Protein AF-A0A1Y3NJ68-F1 (afdb_monomer_lite)

Structure (mmCIF, N/CA/C/O backbone):
data_AF-A0A1Y3NJ68-F1
#
_entry.id   AF-A0A1Y3NJ68-F1
#
loop_
_atom_site.group_PDB
_atom_site.id
_atom_site.type_symbol
_atom_site.label_atom_id
_atom_site.label_alt_id
_atom_site.label_comp_id
_atom_site.label_asym_id
_atom_site.label_entity_id
_atom_site.label_seq_id
_atom_site.pdbx_PDB_ins_code
_atom_site.Cartn_x
_atom_site.Cartn_y
_atom_site.Cartn_z
_atom_site.occupancy
_atom_site.B_iso_or_equiv
_atom_site.auth_seq_id
_atom_site.auth_comp_id
_atom_site.auth_asym_id
_atom_site.auth_atom_id
_atom_site.pdbx_PDB_model_num
ATOM 1 N N . MET A 1 1 ? -15.855 16.239 25.745 1.00 86.19 1 MET A N 1
ATOM 2 C CA . MET A 1 1 ? -16.277 14.818 25.733 1.00 86.19 1 MET A CA 1
ATOM 3 C C . MET A 1 1 ? -16.110 14.111 27.081 1.00 86.19 1 MET A C 1
ATOM 5 O O . MET A 1 1 ? -17.106 13.604 27.568 1.00 86.19 1 MET A O 1
ATOM 9 N N . LYS A 1 2 ? -14.929 14.099 27.725 1.00 91.31 2 LYS A N 1
ATOM 10 C CA . LYS A 1 2 ? -14.731 13.434 29.038 1.00 91.31 2 LYS A CA 1
ATOM 11 C C . LYS A 1 2 ? -15.795 13.793 30.093 1.00 91.31 2 LYS A C 1
ATOM 13 O O . LYS A 1 2 ? -16.460 12.898 30.596 1.00 91.31 2 LYS A O 1
ATOM 18 N N . LEU A 1 3 ? -16.025 15.089 30.327 1.00 92.81 3 LEU A N 1
ATOM 19 C CA . LEU A 1 3 ? -17.060 15.577 31.254 1.00 92.81 3 LEU A CA 1
ATOM 20 C C . LEU A 1 3 ? -18.477 15.107 30.883 1.00 92.81 3 LEU A C 1
ATOM 22 O O . LEU A 1 3 ? -19.263 14.776 31.761 1.00 92.81 3 LEU A O 1
ATOM 26 N N . ILE A 1 4 ? -18.792 15.036 29.585 1.00 93.88 4 ILE A N 1
ATOM 27 C CA . ILE A 1 4 ? -20.099 14.581 29.085 1.00 93.88 4 ILE A CA 1
ATOM 28 C C . ILE A 1 4 ? -20.299 13.097 29.420 1.00 93.88 4 ILE A C 1
ATOM 30 O O . ILE A 1 4 ? -21.337 12.723 29.956 1.00 93.88 4 ILE A O 1
ATOM 34 N N . LEU A 1 5 ? -19.287 12.258 29.173 1.00 93.31 5 LEU A N 1
ATOM 35 C CA . LEU A 1 5 ? -19.334 10.824 29.483 1.00 93.31 5 LEU A CA 1
ATOM 36 C C . LEU A 1 5 ? -19.387 10.562 30.998 1.00 93.31 5 LEU A C 1
ATOM 38 O O . LEU A 1 5 ? -20.077 9.648 31.449 1.00 93.31 5 LEU A O 1
ATOM 42 N N . GLU A 1 6 ? -18.669 11.355 31.799 1.00 93.44 6 GLU A N 1
ATOM 43 C CA . GLU A 1 6 ? -18.715 11.290 33.266 1.00 93.44 6 GLU A CA 1
ATOM 44 C C . GLU A 1 6 ? -20.095 11.679 33.806 1.00 93.44 6 GLU A C 1
ATOM 46 O O . GLU A 1 6 ? -20.656 10.959 34.634 1.00 93.44 6 GLU A O 1
ATOM 51 N N . TYR A 1 7 ? -20.674 12.767 33.294 1.00 95.31 7 TYR A N 1
ATOM 52 C CA . TYR A 1 7 ? -22.024 13.196 33.643 1.00 95.31 7 TYR A CA 1
ATOM 53 C C . TYR A 1 7 ? -23.070 12.148 33.249 1.00 95.31 7 TYR A C 1
ATOM 55 O O . TYR A 1 7 ? -23.924 11.800 34.063 1.00 95.31 7 TYR A O 1
ATOM 63 N N . ALA A 1 8 ? -22.982 11.601 32.037 1.00 94.62 8 ALA A N 1
ATOM 64 C CA . ALA A 1 8 ? -23.897 10.572 31.562 1.00 94.62 8 ALA A CA 1
ATOM 65 C C . ALA A 1 8 ? -23.834 9.311 32.435 1.00 94.62 8 ALA A C 1
ATOM 67 O O . ALA A 1 8 ? -24.864 8.821 32.886 1.00 94.62 8 ALA A O 1
ATOM 68 N N . ASN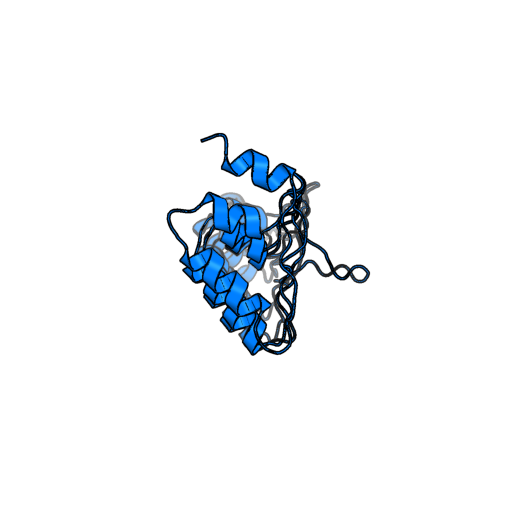 A 1 9 ? -22.624 8.863 32.788 1.00 91.56 9 ASN A N 1
ATOM 69 C CA . ASN A 1 9 ? -22.423 7.766 33.737 1.00 91.56 9 ASN A CA 1
ATOM 70 C C . ASN A 1 9 ? -23.026 8.047 35.120 1.00 91.56 9 ASN A C 1
ATOM 72 O O . ASN A 1 9 ? -23.563 7.130 35.736 1.00 91.56 9 ASN A O 1
ATOM 76 N N . LYS A 1 10 ? -22.887 9.276 35.635 1.00 95.69 10 LYS A N 1
ATOM 77 C CA . LYS A 1 10 ? -23.405 9.667 36.955 1.00 95.69 10 LYS A CA 1
ATOM 78 C C . LYS A 1 10 ? -24.934 9.689 36.990 1.00 95.69 10 LYS A C 1
ATOM 80 O O . LYS A 1 10 ? -25.512 9.388 38.025 1.00 95.69 10 LYS A O 1
ATOM 85 N N . ASN A 1 11 ? -25.565 10.047 35.876 1.00 95.94 11 ASN A N 1
ATOM 86 C CA . ASN A 1 11 ? -27.015 10.211 35.776 1.00 95.94 11 ASN A CA 1
ATOM 87 C C . ASN A 1 11 ? -27.704 9.058 35.026 1.00 95.94 11 ASN A C 1
ATOM 89 O O . ASN A 1 11 ? -28.864 9.193 34.658 1.00 95.94 11 ASN A O 1
ATOM 93 N N . HIS A 1 12 ? -27.007 7.941 34.784 1.00 91.94 12 HIS A N 1
ATOM 94 C CA . HIS A 1 12 ? -27.530 6.774 34.058 1.00 91.94 12 HIS A CA 1
ATOM 95 C C . HIS A 1 12 ? -28.093 7.099 32.661 1.00 91.94 12 HIS A C 1
ATOM 97 O O . HIS A 1 12 ? -29.037 6.468 32.192 1.00 91.94 12 HIS A O 1
ATOM 103 N N . ILE A 1 13 ? -27.495 8.081 31.983 1.00 94.19 13 ILE A N 1
ATOM 104 C CA . ILE A 1 13 ? -27.846 8.454 30.613 1.00 94.19 13 ILE A CA 1
ATOM 105 C C . ILE A 1 13 ? -27.008 7.604 29.655 1.00 94.19 13 ILE A C 1
ATOM 107 O O . ILE A 1 13 ? -25.773 7.604 29.721 1.00 94.19 13 ILE A O 1
ATOM 111 N N . LEU A 1 14 ? -27.682 6.906 28.744 1.00 91.06 14 LEU A N 1
ATOM 112 C CA . LEU A 1 14 ? -27.041 6.174 27.657 1.00 91.06 14 LEU A CA 1
ATOM 113 C C . LEU A 1 14 ? -26.759 7.127 26.495 1.00 91.06 14 LEU A C 1
ATOM 115 O O . LEU A 1 14 ? -27.661 7.794 25.998 1.00 91.06 14 LEU A O 1
ATOM 119 N N . ILE A 1 15 ? -25.501 7.181 26.063 1.00 90.56 15 ILE A N 1
ATOM 120 C CA . ILE A 1 15 ? -25.086 7.924 24.872 1.00 90.56 15 ILE A CA 1
ATOM 121 C C . ILE A 1 15 ? -24.864 6.923 23.739 1.00 90.56 15 ILE A C 1
ATOM 123 O O . ILE A 1 15 ? -24.108 5.959 23.900 1.00 90.56 15 ILE A O 1
ATOM 127 N N . ASN A 1 16 ? -25.485 7.176 22.586 1.00 88.69 16 ASN A N 1
ATOM 128 C CA . ASN A 1 16 ? -25.172 6.453 21.362 1.00 88.69 16 ASN A CA 1
ATOM 129 C C . ASN A 1 16 ? -23.801 6.909 20.835 1.00 88.69 16 ASN A C 1
ATOM 131 O O . ASN A 1 16 ? -23.640 8.040 20.387 1.00 88.69 16 ASN A O 1
ATOM 135 N N . LEU A 1 17 ? -22.795 6.038 20.931 1.00 87.50 17 LEU A N 1
ATOM 136 C CA . LEU A 1 17 ? -21.419 6.343 20.528 1.00 87.50 17 LEU A CA 1
ATOM 137 C C . LEU A 1 17 ? -21.127 6.057 19.051 1.00 87.50 17 LEU A C 1
ATOM 139 O O . LEU A 1 17 ? -20.058 6.440 18.576 1.00 87.50 17 LEU A O 1
ATOM 143 N N . ASN A 1 18 ? -22.056 5.407 18.348 1.00 85.75 18 ASN A N 1
ATOM 144 C CA . ASN A 1 18 ? -21.904 5.024 16.943 1.00 85.75 18 ASN A CA 1
ATOM 145 C C . ASN A 1 18 ? -22.727 5.916 16.008 1.00 85.75 18 ASN A C 1
ATOM 147 O O . ASN A 1 18 ? -22.642 5.776 14.792 1.00 85.75 18 ASN A O 1
ATOM 151 N N . GLU A 1 19 ? -23.523 6.837 16.557 1.00 87.69 19 GLU A N 1
ATOM 152 C CA . GLU A 1 19 ? -24.290 7.779 15.753 1.00 87.69 19 GLU A CA 1
ATOM 153 C C . GLU A 1 19 ? -23.352 8.678 14.943 1.00 87.69 19 GLU A C 1
ATOM 155 O O . GLU A 1 19 ? -22.423 9.293 15.479 1.00 87.69 19 GLU A O 1
ATOM 160 N N . THR A 1 20 ? -23.594 8.729 13.635 1.00 84.12 20 THR A N 1
ATOM 161 C CA . THR A 1 20 ? -22.806 9.534 12.708 1.00 84.12 20 THR A CA 1
ATOM 162 C C . THR A 1 20 ? -23.514 10.836 12.368 1.00 84.12 20 THR A C 1
ATOM 164 O O . THR A 1 20 ? -24.719 10.834 12.134 1.00 84.12 20 THR A O 1
ATOM 167 N N . ASN A 1 21 ? -22.761 11.927 12.237 1.00 83.94 21 ASN A N 1
ATOM 168 C CA . ASN A 1 21 ? -23.273 13.173 11.660 1.00 83.94 21 ASN A CA 1
ATOM 169 C C . ASN A 1 21 ? -23.395 13.103 10.119 1.00 83.94 21 ASN A C 1
ATOM 171 O O . ASN A 1 21 ? -23.046 12.092 9.506 1.00 83.94 21 ASN A O 1
ATOM 175 N N . ASP A 1 22 ? -23.810 14.203 9.478 1.00 85.50 22 ASP A N 1
ATOM 176 C CA . ASP A 1 22 ? -23.952 14.307 8.011 1.00 85.50 22 ASP A CA 1
ATOM 177 C C . ASP A 1 22 ? -22.653 14.005 7.241 1.00 85.50 22 ASP A C 1
ATOM 179 O O . ASP A 1 22 ? -22.675 13.537 6.105 1.00 85.50 22 ASP A O 1
ATOM 183 N N . SER A 1 23 ? -21.497 14.220 7.874 1.00 76.44 23 SER A N 1
ATOM 184 C CA . SER A 1 23 ? -20.173 13.880 7.333 1.00 76.44 23 SER A CA 1
ATOM 185 C C . SER A 1 23 ? -19.748 12.435 7.631 1.00 76.44 23 SER A C 1
ATOM 187 O O . SER A 1 23 ? -18.577 12.095 7.471 1.00 76.44 23 SER A O 1
ATOM 189 N N . ARG A 1 24 ? -20.670 11.580 8.095 1.00 76.44 24 ARG A N 1
ATOM 190 C CA . ARG A 1 24 ? -20.422 10.200 8.550 1.00 76.44 24 ARG A CA 1
ATOM 191 C C . ARG A 1 24 ? -19.373 10.093 9.667 1.00 76.44 24 ARG A C 1
ATOM 193 O O . ARG A 1 24 ? -18.707 9.065 9.802 1.00 76.44 24 ARG A O 1
ATOM 200 N N . SER A 1 25 ? -19.211 11.155 10.455 1.00 77.44 25 SER A N 1
ATOM 201 C CA . SER A 1 25 ? -18.264 11.220 11.567 1.00 77.44 25 SER A CA 1
ATOM 202 C C . SER A 1 25 ? -18.942 10.885 12.888 1.00 77.44 25 SER A C 1
ATOM 204 O O . SER A 1 25 ? -20.051 11.344 13.150 1.00 77.44 25 SER A O 1
ATOM 206 N N . TYR A 1 26 ? -18.259 10.099 13.717 1.00 83.69 26 TYR A N 1
ATOM 207 C CA . TYR A 1 26 ? -18.705 9.632 15.031 1.00 83.69 26 TYR A CA 1
ATOM 208 C C . TYR A 1 26 ? -17.588 9.846 16.071 1.00 83.69 26 TYR A C 1
ATOM 210 O O . TYR A 1 26 ? -16.421 10.016 15.691 1.00 83.69 26 TYR A O 1
ATOM 218 N N . PRO A 1 27 ? -17.898 9.856 17.385 1.00 86.44 27 PRO A N 1
ATOM 219 C CA . PRO A 1 27 ? -16.948 10.205 18.443 1.00 86.44 27 PRO A CA 1
ATOM 220 C C . PRO A 1 27 ? -15.598 9.499 18.338 1.00 86.44 27 PRO A C 1
ATOM 222 O O . PRO A 1 27 ? -14.553 10.138 18.467 1.00 86.44 27 PRO A O 1
ATOM 225 N N . LEU A 1 28 ? -15.607 8.193 18.070 1.00 83.12 28 LEU A N 1
ATOM 226 C CA . LEU A 1 28 ? -14.371 7.437 17.974 1.00 83.12 28 LEU A CA 1
ATOM 227 C C . LEU A 1 28 ? -13.561 7.765 16.716 1.00 83.12 28 LEU A C 1
ATOM 229 O O . LEU A 1 28 ? -12.341 7.877 16.818 1.00 83.12 28 LEU A O 1
ATOM 233 N N . LEU A 1 29 ? -14.205 7.977 15.563 1.00 77.62 29 LEU A N 1
ATOM 234 C CA . LEU A 1 29 ? -13.504 8.392 14.344 1.00 77.62 29 LEU A CA 1
ATOM 235 C C . LEU A 1 29 ? -12.737 9.696 14.576 1.00 77.62 29 LEU A C 1
ATOM 237 O O . LEU A 1 29 ? -11.569 9.806 14.207 1.00 77.62 29 LEU A O 1
ATOM 241 N N . ARG A 1 30 ? -13.362 10.664 15.258 1.00 79.69 30 ARG A N 1
ATOM 242 C CA . ARG A 1 30 ? -12.705 11.934 15.577 1.00 79.69 30 ARG A CA 1
ATOM 243 C C . ARG A 1 30 ? -11.513 11.755 16.518 1.00 79.69 30 ARG A C 1
ATOM 245 O O . ARG A 1 30 ? -10.477 12.374 16.307 1.00 79.69 30 ARG A O 1
ATOM 252 N N . ILE A 1 31 ? -11.635 10.886 17.522 1.00 82.94 31 ILE A N 1
ATOM 253 C CA . ILE A 1 31 ? -10.524 10.547 18.424 1.00 82.94 31 ILE A CA 1
ATOM 254 C C . ILE A 1 31 ? -9.352 9.924 17.655 1.00 82.94 31 ILE A C 1
ATOM 256 O O . ILE A 1 31 ? -8.201 10.234 17.966 1.00 82.94 31 ILE A O 1
ATOM 260 N N . CYS A 1 32 ? -9.640 9.060 16.674 1.00 77.38 32 CYS A N 1
ATOM 261 C CA . CYS A 1 32 ? -8.625 8.456 15.811 1.00 77.38 32 CYS A CA 1
ATOM 262 C C . CYS A 1 32 ? -7.902 9.527 14.985 1.00 77.38 32 CYS A C 1
ATOM 264 O O . CYS A 1 32 ? -6.673 9.571 15.009 1.00 77.38 32 CYS A O 1
ATOM 266 N N . TYR A 1 33 ? -8.657 10.436 14.355 1.00 74.56 33 TYR A N 1
ATOM 267 C CA . TYR A 1 33 ? -8.121 11.568 13.589 1.00 74.56 33 TYR A CA 1
ATOM 268 C C . TYR A 1 33 ? -7.227 12.485 14.439 1.00 74.56 33 TYR A C 1
ATOM 270 O O . TYR A 1 33 ? -6.116 12.825 14.045 1.00 74.56 33 TYR A O 1
ATOM 278 N N . ASP A 1 34 ? -7.674 12.840 15.647 1.00 79.00 34 ASP A N 1
ATOM 279 C CA . ASP A 1 34 ? -6.912 13.701 16.562 1.00 79.00 34 ASP A CA 1
ATOM 280 C C . ASP A 1 34 ? -5.756 12.951 17.269 1.00 79.00 34 ASP A C 1
ATOM 282 O O . ASP A 1 34 ? -5.055 13.529 18.101 1.00 79.00 34 ASP A O 1
ATOM 286 N N . ASN A 1 35 ? -5.574 11.652 16.994 1.00 78.00 35 ASN A N 1
ATOM 287 C CA . ASN A 1 35 ? -4.644 10.756 17.683 1.00 78.00 35 ASN A CA 1
ATOM 288 C C . ASN A 1 35 ? -4.727 10.840 19.228 1.00 78.00 35 ASN A C 1
ATOM 290 O O . ASN A 1 35 ? -3.727 10.756 19.951 1.00 78.00 35 ASN A O 1
ATOM 294 N N . ASN A 1 36 ? -5.937 11.021 19.763 1.00 86.31 36 ASN A N 1
ATOM 295 C CA . ASN A 1 36 ? -6.142 11.282 21.185 1.00 86.31 36 ASN A CA 1
ATOM 296 C C . ASN A 1 36 ? -6.285 9.979 21.992 1.00 86.31 36 ASN A C 1
ATOM 298 O O . ASN A 1 36 ? -7.382 9.542 22.346 1.00 86.31 36 ASN A O 1
ATOM 302 N N . ILE A 1 37 ? -5.144 9.361 22.306 1.00 86.50 37 ILE A N 1
ATOM 303 C CA . ILE A 1 37 ? -5.047 8.079 23.027 1.00 86.50 37 ILE A CA 1
ATOM 304 C C . ILE A 1 37 ? -5.807 8.087 24.361 1.00 86.50 37 ILE A C 1
ATOM 306 O O . ILE A 1 37 ? -6.496 7.118 24.693 1.00 86.50 37 ILE A O 1
ATOM 310 N N . ASP A 1 38 ? -5.696 9.163 25.138 1.00 89.69 38 ASP A N 1
ATOM 311 C CA . ASP A 1 38 ? -6.340 9.236 26.450 1.00 89.69 38 ASP A CA 1
ATOM 312 C C . ASP A 1 38 ? -7.859 9.311 26.316 1.00 89.69 38 ASP A C 1
ATOM 314 O O . ASP A 1 38 ? -8.588 8.629 27.042 1.00 89.69 38 ASP A O 1
ATOM 318 N N . MET A 1 39 ? -8.351 10.068 25.334 1.00 89.62 39 MET A N 1
ATOM 319 C CA . MET A 1 39 ? -9.777 10.126 25.044 1.00 89.62 39 MET A CA 1
ATOM 320 C C . MET A 1 39 ? -10.303 8.789 24.500 1.00 89.62 39 MET A C 1
ATOM 322 O O . MET A 1 39 ? -11.404 8.392 24.882 1.00 89.62 39 MET A O 1
ATOM 326 N N . ALA A 1 40 ? -9.516 8.052 23.702 1.00 87.62 40 ALA A N 1
ATOM 327 C CA . ALA A 1 40 ? -9.869 6.703 23.242 1.00 87.62 40 ALA A CA 1
ATOM 328 C C . ALA A 1 40 ? -10.090 5.754 24.426 1.00 87.62 40 ALA A C 1
ATOM 330 O O . ALA A 1 40 ? -11.122 5.087 24.512 1.00 87.62 40 ALA A O 1
ATOM 331 N N . LYS A 1 41 ? -9.165 5.755 25.397 1.00 88.00 41 LYS A N 1
ATOM 332 C CA . LYS A 1 41 ? -9.285 4.961 26.631 1.00 88.00 41 LYS A CA 1
ATOM 333 C C . LYS A 1 41 ? -10.525 5.342 27.440 1.00 88.00 41 LYS A C 1
ATOM 335 O O . LYS A 1 41 ? -11.208 4.460 27.959 1.00 88.00 41 LYS A O 1
ATOM 340 N N . VAL A 1 42 ? -10.831 6.637 27.550 1.00 90.75 42 VAL A N 1
ATOM 341 C CA . VAL A 1 42 ? -12.037 7.118 28.245 1.00 90.75 42 VAL A CA 1
ATOM 342 C C . VAL A 1 42 ? -13.309 6.649 27.530 1.00 90.75 42 VAL A C 1
ATOM 344 O O . VAL A 1 42 ? -14.219 6.155 28.198 1.00 90.75 42 VAL A O 1
ATOM 347 N N . LEU A 1 43 ? -13.365 6.752 26.198 1.00 90.56 43 LEU A N 1
ATOM 348 C CA . LEU A 1 43 ? -14.510 6.308 25.400 1.00 90.56 43 LEU A CA 1
ATOM 349 C C . LEU A 1 43 ? -14.731 4.793 25.535 1.00 90.56 43 LEU A C 1
ATOM 351 O O . LEU A 1 43 ? -15.835 4.360 25.850 1.00 90.56 43 LEU A O 1
ATOM 355 N N . ILE A 1 44 ? -13.665 3.997 25.407 1.00 88.19 44 ILE A N 1
ATOM 356 C CA . ILE A 1 44 ? -13.687 2.537 25.582 1.00 88.19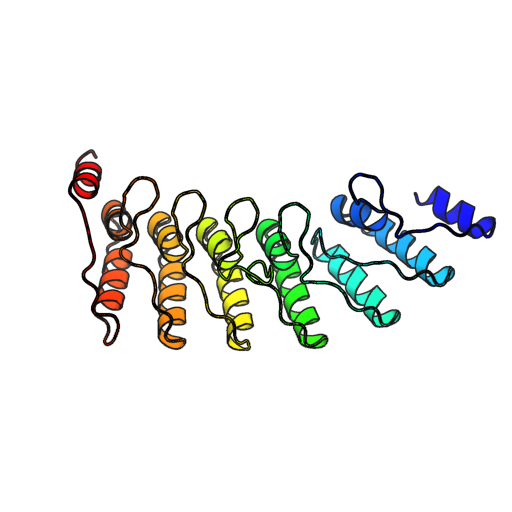 44 ILE A CA 1
ATOM 357 C C . ILE A 1 44 ? -14.129 2.142 26.995 1.00 88.19 44 ILE A C 1
ATOM 359 O O . ILE A 1 44 ? -14.916 1.210 27.171 1.00 88.19 44 ILE A O 1
ATOM 363 N N . LYS A 1 45 ? -13.647 2.843 28.028 1.00 88.88 45 LYS A N 1
ATOM 364 C CA . LYS A 1 45 ? -14.066 2.597 29.414 1.00 88.88 45 LYS A CA 1
ATOM 365 C C . LYS A 1 45 ? -15.563 2.852 29.594 1.00 88.88 45 LYS A C 1
ATOM 367 O O . LYS A 1 45 ? -16.226 2.063 30.265 1.00 88.88 45 LYS A O 1
ATOM 372 N N . TYR A 1 46 ? -16.088 3.928 29.006 1.00 90.31 46 TYR A N 1
ATOM 373 C CA . TYR A 1 46 ? -17.524 4.211 29.021 1.00 90.31 46 TYR A CA 1
ATOM 374 C C . TYR A 1 46 ? -18.313 3.126 28.276 1.00 90.31 46 TYR A C 1
ATOM 376 O O . TYR A 1 46 ? -19.290 2.622 28.824 1.00 90.31 46 TYR A O 1
ATOM 384 N N . ALA A 1 47 ? -17.874 2.743 27.074 1.00 88.81 47 ALA A N 1
ATOM 385 C CA . ALA A 1 47 ? -18.545 1.742 26.249 1.00 88.81 47 ALA A CA 1
ATOM 386 C C . ALA A 1 47 ? -18.655 0.392 26.978 1.00 88.81 47 ALA A C 1
ATOM 388 O O . ALA A 1 47 ? -19.756 -0.112 27.176 1.00 88.81 47 ALA A O 1
ATOM 389 N N . ASN A 1 48 ? -17.534 -0.106 27.516 1.00 86.00 48 ASN A N 1
ATOM 390 C CA . ASN A 1 48 ? -17.497 -1.332 28.319 1.00 86.00 48 ASN A CA 1
ATOM 391 C C . ASN A 1 48 ? -18.417 -1.267 29.549 1.00 86.00 48 ASN A C 1
ATOM 393 O O . ASN A 1 48 ? -19.088 -2.241 29.864 1.00 86.00 48 ASN A O 1
ATOM 397 N N . LYS A 1 49 ? -18.446 -0.135 30.270 1.00 88.88 49 LYS A N 1
ATOM 398 C CA . LYS A 1 49 ? -19.271 0.011 31.483 1.00 88.88 49 LYS A CA 1
ATOM 399 C C . LYS A 1 49 ? -20.770 -0.069 31.180 1.00 88.88 49 LYS A C 1
ATOM 401 O O . LYS A 1 49 ? -21.530 -0.533 32.023 1.00 88.88 49 LYS A O 1
ATOM 406 N N . ASN A 1 50 ? -21.179 0.414 30.012 1.00 86.19 50 ASN A N 1
ATOM 407 C CA . ASN A 1 50 ? -22.582 0.515 29.620 1.00 86.19 50 ASN A CA 1
ATOM 408 C C . ASN A 1 50 ? -22.995 -0.572 28.614 1.00 86.19 50 ASN A C 1
ATOM 410 O O . ASN A 1 50 ? -24.048 -0.442 28.000 1.00 86.19 50 ASN A O 1
ATOM 414 N N . ASN A 1 51 ? -22.177 -1.620 28.431 1.00 83.00 51 ASN A N 1
ATOM 415 C CA . ASN A 1 51 ? -22.388 -2.688 27.444 1.00 83.00 51 ASN A CA 1
ATOM 416 C C . ASN A 1 51 ? -22.673 -2.158 26.025 1.00 83.00 51 ASN A C 1
ATOM 418 O O . ASN A 1 51 ? -23.438 -2.753 25.270 1.00 83.00 51 ASN A O 1
ATOM 422 N N . ASN A 1 52 ? -22.075 -1.017 25.675 1.00 81.56 52 ASN A N 1
ATOM 423 C CA . ASN A 1 52 ? -22.160 -0.442 24.341 1.00 81.56 52 ASN A CA 1
ATOM 424 C C . ASN A 1 52 ? -21.011 -1.005 23.488 1.00 81.56 52 ASN A C 1
ATOM 426 O O . ASN A 1 52 ? -19.850 -0.962 23.905 1.00 81.56 52 ASN A O 1
ATOM 430 N N . ILE A 1 53 ? -21.342 -1.536 22.313 1.00 78.31 53 ILE A N 1
ATOM 431 C CA . ILE A 1 53 ? -20.394 -2.057 21.326 1.00 78.31 53 ILE A CA 1
ATOM 432 C C . ILE A 1 53 ? -19.991 -0.893 20.421 1.00 78.31 53 ILE A C 1
ATOM 434 O O . ILE A 1 53 ? -20.827 -0.378 19.684 1.00 78.31 53 ILE A O 1
ATOM 438 N N . LEU A 1 54 ? -18.727 -0.468 20.468 1.00 78.94 54 LEU A N 1
ATOM 439 C CA . LEU A 1 54 ? -18.222 0.544 19.535 1.00 78.94 54 LEU A CA 1
ATOM 440 C C . LEU A 1 54 ? -18.149 -0.046 18.122 1.00 78.94 54 LEU A C 1
ATOM 442 O O . LEU A 1 54 ? -17.530 -1.089 17.926 1.00 78.94 54 LEU A O 1
ATOM 446 N N . GLU A 1 55 ? -18.744 0.632 17.143 1.00 72.00 55 GLU A N 1
ATOM 447 C CA . GLU A 1 55 ? -18.559 0.300 15.731 1.00 72.00 55 GLU A CA 1
ATOM 448 C C . GLU A 1 55 ? -17.191 0.805 15.264 1.00 72.00 55 GLU A C 1
ATOM 450 O O . GLU A 1 55 ? -16.894 2.006 15.267 1.00 72.00 55 GLU A O 1
ATOM 455 N N . LEU A 1 56 ? -16.328 -0.140 14.897 1.00 69.38 56 LEU A N 1
ATOM 456 C CA . LEU A 1 56 ? -14.938 0.116 14.560 1.00 69.38 56 LEU A CA 1
ATOM 457 C C . LEU A 1 56 ? -14.707 -0.065 13.063 1.00 69.38 56 LEU A C 1
ATOM 459 O O . LEU A 1 56 ? -14.546 -1.174 12.560 1.00 69.38 56 LEU A O 1
ATOM 463 N N . ASN A 1 57 ? -14.642 1.065 12.362 1.00 64.44 57 ASN A N 1
ATOM 464 C CA . ASN A 1 57 ? -14.186 1.131 10.980 1.00 64.44 57 ASN A CA 1
ATOM 465 C C . ASN A 1 57 ? -12.815 1.814 10.961 1.00 64.44 57 ASN A C 1
ATOM 467 O O . ASN A 1 57 ? -12.674 2.942 11.441 1.00 64.44 57 ASN A O 1
ATOM 471 N N . GLN A 1 58 ? -11.798 1.137 10.426 1.00 61.97 58 GLN A N 1
ATOM 472 C CA . GLN A 1 58 ? -10.413 1.632 10.413 1.00 61.97 58 GLN A CA 1
ATOM 473 C C . GLN A 1 58 ? -10.195 2.665 9.302 1.00 61.97 58 GLN A C 1
ATOM 475 O O . GLN A 1 58 ? -9.420 2.450 8.382 1.00 61.97 58 GLN A O 1
ATOM 480 N N . LYS A 1 59 ? -10.890 3.801 9.348 1.00 60.97 59 LYS A N 1
ATOM 481 C CA . LYS A 1 59 ? -10.710 4.839 8.318 1.00 60.97 59 LYS A CA 1
ATOM 482 C C . LYS A 1 59 ? -9.424 5.649 8.510 1.00 60.97 59 LYS A C 1
ATOM 484 O O . LYS A 1 59 ? -8.926 6.208 7.547 1.00 60.97 59 LYS A O 1
ATOM 489 N N . GLU A 1 60 ? -8.871 5.678 9.725 1.00 60.97 60 GLU A N 1
ATOM 490 C CA . GLU A 1 60 ? -7.707 6.495 10.085 1.00 60.97 60 GLU A CA 1
ATOM 491 C C . GLU A 1 60 ? -6.733 5.706 10.968 1.00 60.97 60 GLU A C 1
ATOM 493 O O . GLU A 1 60 ? -7.045 5.364 12.110 1.00 60.97 60 GLU A O 1
ATOM 498 N N . ASN A 1 61 ? -5.538 5.417 10.445 1.00 58.84 61 ASN A N 1
ATOM 499 C CA . ASN A 1 61 ? -4.611 4.463 11.057 1.00 58.84 61 ASN A CA 1
ATOM 500 C C . ASN A 1 61 ? -3.393 5.126 11.701 1.00 58.84 61 ASN A C 1
ATOM 502 O O . ASN A 1 61 ? -2.305 5.182 11.119 1.00 58.84 61 ASN A O 1
ATOM 506 N N . ASN A 1 62 ? -3.547 5.539 12.961 1.00 67.12 62 ASN A N 1
ATOM 507 C CA . ASN A 1 62 ? -2.405 5.700 13.857 1.00 67.12 62 ASN A CA 1
ATOM 508 C C . ASN A 1 62 ? -2.135 4.387 14.608 1.00 67.12 62 ASN A C 1
ATOM 510 O O . ASN A 1 62 ? -2.996 3.912 15.351 1.00 67.12 62 ASN A O 1
ATOM 514 N N . GLY A 1 63 ? -0.923 3.836 14.486 1.00 69.62 63 GLY A N 1
ATOM 515 C CA . GLY A 1 63 ? -0.566 2.536 15.066 1.00 69.62 63 GLY A CA 1
ATOM 516 C C . GLY A 1 63 ? -0.801 2.429 16.578 1.00 69.62 63 GLY A C 1
ATOM 517 O O . GLY A 1 63 ? -1.139 1.357 17.073 1.00 69.62 63 GLY A O 1
ATOM 518 N N . LYS A 1 64 ? -0.706 3.533 17.337 1.00 78.69 64 LYS A N 1
ATOM 519 C CA . LYS A 1 64 ? -0.975 3.512 18.789 1.00 78.69 64 LYS A CA 1
ATOM 520 C C . LYS A 1 64 ? -2.457 3.334 19.111 1.00 78.69 64 LYS A C 1
ATOM 522 O O . LYS A 1 64 ? -2.792 2.564 20.008 1.00 78.69 64 LYS A O 1
ATOM 527 N N . ILE A 1 65 ? -3.335 4.040 18.401 1.00 77.81 65 ILE A N 1
ATOM 528 C CA . ILE A 1 65 ? -4.785 3.891 18.573 1.00 77.81 65 ILE A CA 1
ATOM 529 C C . ILE A 1 65 ? -5.233 2.536 18.039 1.00 77.81 65 ILE A C 1
ATOM 531 O O . ILE A 1 65 ? -6.019 1.867 18.701 1.00 77.81 65 ILE A O 1
ATOM 535 N N . MET A 1 66 ? -4.654 2.078 16.930 1.00 78.44 66 MET A N 1
ATOM 536 C CA . MET A 1 66 ? -4.948 0.766 16.367 1.00 78.44 66 MET A CA 1
ATOM 537 C C . MET A 1 66 ? -4.741 -0.365 17.386 1.00 78.44 66 MET A C 1
ATOM 539 O O . MET A 1 66 ? -5.645 -1.170 17.586 1.00 78.44 66 MET A O 1
ATOM 543 N N . LYS A 1 67 ? -3.620 -0.372 18.127 1.00 82.62 67 LYS A N 1
ATOM 544 C CA . LYS A 1 67 ? -3.393 -1.345 19.218 1.00 82.62 67 LYS A CA 1
ATOM 545 C C . LYS A 1 67 ? -4.481 -1.303 20.292 1.00 82.62 67 LYS A C 1
ATOM 547 O O . LYS A 1 67 ? -4.859 -2.334 20.842 1.00 82.62 67 LYS A O 1
ATOM 552 N N . ILE A 1 68 ? -4.965 -0.109 20.630 1.00 81.75 68 ILE A N 1
ATOM 553 C CA . ILE A 1 68 ? -6.015 0.065 21.640 1.00 81.75 68 ILE A CA 1
ATOM 554 C C . ILE A 1 68 ? -7.348 -0.494 21.131 1.00 81.75 68 ILE A C 1
ATOM 556 O O . ILE A 1 68 ? -8.051 -1.149 21.902 1.00 81.75 68 ILE A O 1
ATOM 560 N N . LEU A 1 69 ? -7.671 -0.266 19.856 1.00 80.75 69 LEU A N 1
ATOM 561 C CA . LEU A 1 69 ? -8.882 -0.784 19.220 1.00 80.75 69 LEU A CA 1
ATOM 562 C C . LEU A 1 69 ? -8.861 -2.314 19.140 1.00 80.75 69 LEU A C 1
ATOM 564 O O . LEU A 1 69 ? -9.770 -2.934 19.682 1.00 80.75 69 LEU A O 1
ATOM 568 N N . ILE A 1 70 ? -7.774 -2.911 18.637 1.00 81.62 70 ILE A N 1
ATOM 569 C CA . ILE A 1 70 ? -7.609 -4.376 18.568 1.00 81.62 70 ILE A CA 1
ATOM 570 C C . ILE A 1 70 ? -7.832 -5.027 19.944 1.00 81.62 70 ILE A C 1
ATOM 572 O O . ILE A 1 70 ? -8.562 -6.006 20.080 1.00 81.62 70 ILE A O 1
ATOM 576 N N . ASN A 1 71 ? -7.241 -4.463 21.004 1.00 84.50 71 ASN A N 1
ATOM 577 C CA . ASN A 1 71 ? -7.406 -4.991 22.361 1.00 84.50 71 ASN A CA 1
ATOM 578 C C . ASN A 1 71 ? -8.851 -4.905 22.869 1.00 84.50 71 ASN A C 1
ATOM 580 O O . ASN A 1 71 ? -9.322 -5.807 23.566 1.00 84.50 71 ASN A O 1
ATOM 584 N N . TYR A 1 72 ? -9.550 -3.809 22.566 1.00 83.19 72 TYR A N 1
ATOM 585 C CA . TYR A 1 72 ? -10.956 -3.656 22.927 1.00 83.19 72 TYR A CA 1
ATOM 586 C C . TYR A 1 72 ? -11.831 -4.697 22.225 1.00 83.19 72 TYR A C 1
ATOM 588 O O . TYR A 1 72 ? -12.743 -5.247 22.839 1.00 83.19 72 TYR A O 1
ATOM 596 N N . GLU A 1 73 ? -11.532 -5.000 20.972 1.00 80.06 73 GLU A N 1
ATOM 597 C CA . GLU A 1 73 ? -12.312 -5.921 20.150 1.00 80.06 73 GLU A CA 1
ATOM 598 C C . GLU A 1 73 ? -12.135 -7.363 20.543 1.00 80.06 73 GLU A C 1
ATOM 600 O O . GLU A 1 73 ? -13.129 -8.054 20.747 1.00 80.06 73 GLU A O 1
ATOM 605 N N . ASN A 1 74 ? -10.886 -7.779 20.749 1.00 82.38 74 ASN A N 1
ATOM 606 C CA . ASN A 1 74 ? -10.571 -9.108 21.253 1.00 82.38 74 ASN A CA 1
ATOM 607 C C . ASN A 1 74 ? -11.296 -9.377 22.576 1.00 82.38 74 ASN A C 1
ATOM 609 O O . ASN A 1 74 ? -11.778 -10.479 22.814 1.00 82.38 74 ASN A O 1
ATOM 613 N N . LYS A 1 75 ? -11.429 -8.354 23.431 1.00 84.81 75 LYS A N 1
ATOM 614 C CA . LYS A 1 75 ? -12.158 -8.462 24.698 1.00 84.81 75 LYS A CA 1
ATOM 615 C C . LYS A 1 75 ? -13.678 -8.570 24.521 1.00 84.81 75 LYS A C 1
ATOM 617 O O . LYS A 1 75 ? -14.334 -9.189 25.354 1.00 84.81 75 LYS A O 1
ATOM 622 N N . ASN A 1 76 ? -14.233 -7.935 23.493 1.00 80.44 76 ASN A N 1
ATOM 623 C CA . ASN A 1 76 ? -15.678 -7.840 23.273 1.00 80.44 76 ASN A CA 1
ATOM 624 C C . ASN A 1 76 ? -16.182 -8.745 22.132 1.00 80.44 76 ASN A C 1
ATOM 626 O O . ASN A 1 76 ? -17.359 -8.675 21.791 1.00 80.44 76 ASN A O 1
ATOM 630 N N . ASN A 1 77 ? -15.322 -9.602 21.566 1.00 80.31 77 ASN A N 1
ATOM 631 C CA . ASN A 1 77 ? -15.608 -10.474 20.420 1.00 80.31 77 ASN A CA 1
ATOM 632 C C . ASN A 1 77 ? -16.165 -9.713 19.200 1.00 80.31 77 ASN A C 1
ATOM 634 O O . ASN A 1 77 ? -17.115 -10.155 18.554 1.00 80.31 77 ASN A O 1
ATOM 638 N N . ILE A 1 78 ? -15.575 -8.554 18.901 1.00 80.25 78 ILE A N 1
ATOM 639 C CA . ILE A 1 78 ? -15.918 -7.713 17.744 1.00 80.25 78 ILE A CA 1
ATOM 640 C C . ILE A 1 78 ? -14.891 -7.968 16.632 1.00 80.25 78 ILE A C 1
ATOM 642 O O . ILE A 1 78 ? -13.712 -8.166 16.914 1.00 80.25 78 ILE A O 1
ATOM 646 N N . VAL A 1 79 ? -15.325 -7.960 15.369 1.00 76.12 79 VAL A N 1
ATOM 647 C CA . VAL A 1 79 ? -14.438 -8.090 14.200 1.00 76.12 79 VAL A CA 1
ATOM 648 C C . VAL A 1 79 ? -14.364 -6.754 13.460 1.00 76.12 79 VAL A C 1
ATOM 650 O O . VAL A 1 79 ? -15.396 -6.237 13.025 1.00 76.12 79 VAL A O 1
ATOM 653 N N . LEU A 1 80 ? -13.151 -6.223 13.276 1.00 76.62 80 LEU A N 1
ATOM 654 C CA . LEU A 1 80 ? -12.909 -5.008 12.500 1.00 76.62 80 LEU A CA 1
ATOM 655 C C . LEU A 1 80 ? -13.239 -5.216 11.038 1.00 76.62 80 LEU A C 1
ATOM 657 O O . LEU A 1 80 ? -12.819 -6.185 10.399 1.00 76.62 80 LEU A O 1
ATOM 661 N N . ARG A 1 81 ? -13.819 -4.179 10.448 1.00 77.75 81 ARG A N 1
ATOM 662 C CA . ARG A 1 81 ? -13.951 -4.077 8.999 1.00 77.75 81 ARG A CA 1
ATOM 663 C C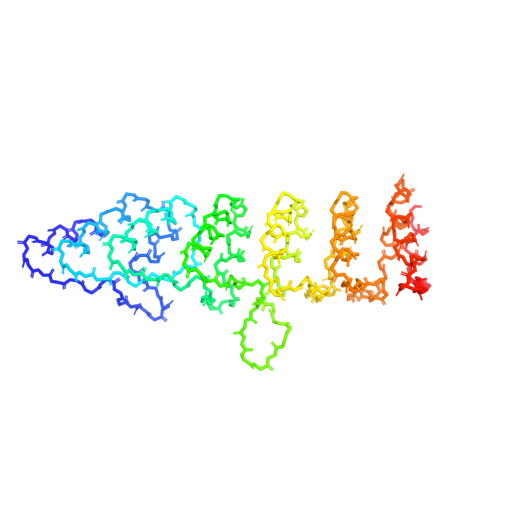 . ARG A 1 81 ? -12.707 -3.419 8.398 1.00 77.75 81 ARG A C 1
ATOM 665 O O . ARG A 1 81 ? -12.746 -2.294 7.912 1.00 77.75 81 ARG A O 1
ATOM 672 N N . ILE A 1 82 ? -11.580 -4.134 8.432 1.00 79.69 82 ILE A N 1
ATOM 673 C CA . ILE A 1 82 ? -10.256 -3.642 7.986 1.00 79.69 82 ILE A CA 1
ATOM 674 C C . ILE A 1 82 ? -10.081 -3.514 6.462 1.00 79.69 82 ILE A C 1
ATOM 676 O O . ILE A 1 82 ? -8.987 -3.196 6.006 1.00 79.69 82 ILE A O 1
ATOM 680 N N . ASN A 1 83 ? -11.135 -3.756 5.683 1.00 82.69 83 ASN A N 1
ATOM 681 C CA . ASN A 1 83 ? -11.143 -3.610 4.225 1.00 82.69 83 ASN A CA 1
ATOM 682 C C . ASN A 1 83 ? -12.162 -2.576 3.736 1.00 82.69 83 ASN A C 1
ATOM 684 O O . ASN A 1 83 ? -12.240 -2.325 2.535 1.00 82.69 83 ASN A O 1
ATOM 688 N N . GLU A 1 84 ? -12.959 -1.990 4.634 1.00 79.06 84 GLU A N 1
ATOM 689 C CA . GLU A 1 84 ? -13.901 -0.946 4.239 1.00 79.06 84 GLU A CA 1
ATOM 690 C C . GLU A 1 84 ? -13.160 0.310 3.796 1.00 79.06 84 GLU A C 1
ATOM 692 O O . GLU A 1 84 ? -12.196 0.742 4.428 1.00 79.06 84 GLU A O 1
ATOM 697 N N . THR A 1 85 ? -13.640 0.916 2.716 1.00 77.56 85 THR A N 1
ATOM 698 C CA . THR A 1 85 ? -13.064 2.150 2.202 1.00 77.56 85 THR A CA 1
ATOM 699 C C . THR A 1 85 ? -13.706 3.390 2.819 1.00 77.56 85 THR A C 1
ATOM 701 O O . THR A 1 85 ? -14.893 3.412 3.160 1.00 77.56 85 THR A O 1
ATOM 704 N N . ASP A 1 86 ? -12.933 4.466 2.912 1.00 76.75 86 ASP A N 1
ATOM 705 C CA . ASP A 1 86 ? -13.444 5.805 3.180 1.00 76.75 86 ASP A CA 1
ATOM 706 C C . ASP A 1 86 ? -14.171 6.407 1.951 1.00 76.75 86 ASP A C 1
ATOM 708 O O . ASP A 1 86 ? -14.377 5.757 0.921 1.00 76.75 86 ASP A O 1
ATOM 712 N N . ILE A 1 87 ? -14.579 7.676 2.059 1.00 77.31 87 ILE A N 1
ATOM 713 C CA . ILE A 1 87 ? -15.243 8.412 0.968 1.00 77.31 87 ILE A CA 1
ATOM 714 C C . ILE A 1 87 ? -14.334 8.649 -0.249 1.00 77.31 87 ILE A C 1
ATOM 716 O O . ILE A 1 87 ? -14.835 8.906 -1.340 1.00 77.31 87 ILE A O 1
ATOM 720 N N . PHE A 1 88 ? -13.018 8.534 -0.070 1.00 80.44 88 PHE A N 1
ATOM 721 C CA . PHE A 1 88 ? -11.991 8.649 -1.101 1.00 80.44 88 PHE A CA 1
ATOM 722 C C . PHE A 1 88 ? -11.528 7.278 -1.608 1.00 80.44 88 PHE A C 1
ATOM 724 O O . PHE A 1 88 ? -10.517 7.184 -2.309 1.00 80.44 88 PHE A O 1
ATOM 731 N N . SER A 1 89 ? -12.285 6.215 -1.319 1.00 82.25 89 SER A N 1
ATOM 732 C CA . SER A 1 89 ? -11.949 4.840 -1.702 1.00 82.25 89 SER A CA 1
ATOM 733 C C . SER A 1 89 ? -10.604 4.351 -1.140 1.00 82.25 89 SER A C 1
ATOM 735 O O . SER A 1 89 ? -10.034 3.389 -1.655 1.00 82.25 89 SER A O 1
ATOM 737 N N . ASN A 1 90 ? -10.087 4.986 -0.083 1.00 82.56 90 ASN A N 1
ATOM 738 C CA . ASN A 1 90 ? -8.930 4.486 0.646 1.00 82.56 90 ASN A CA 1
ATOM 739 C C . ASN A 1 90 ? -9.394 3.422 1.631 1.00 82.56 90 ASN A C 1
ATOM 741 O O . ASN A 1 90 ? -10.248 3.676 2.476 1.00 82.56 90 ASN A O 1
ATOM 745 N N . TYR A 1 91 ? -8.801 2.242 1.554 1.00 83.25 91 TYR A N 1
ATOM 746 C CA . TYR A 1 91 ? -8.929 1.218 2.584 1.00 83.25 91 TYR A CA 1
ATOM 747 C C . TYR A 1 91 ? -7.794 1.355 3.612 1.00 83.25 91 TYR A C 1
ATOM 749 O O . TYR A 1 91 ? -6.771 1.998 3.342 1.00 83.25 91 TYR A O 1
ATOM 757 N N . PRO A 1 92 ? -7.932 0.724 4.787 1.00 85.31 92 PRO A N 1
ATOM 758 C CA . PRO A 1 92 ? -7.078 0.976 5.944 1.00 85.31 92 PRO A CA 1
ATOM 759 C C . PRO A 1 92 ? -5.590 0.714 5.665 1.00 85.31 92 PRO A C 1
ATOM 761 O O . PRO A 1 92 ? -4.730 1.473 6.117 1.00 85.31 92 PRO A O 1
ATOM 764 N N . MET A 1 93 ? -5.272 -0.313 4.869 1.00 87.88 93 MET A N 1
ATOM 765 C CA . MET A 1 93 ? -3.896 -0.604 4.448 1.00 87.88 93 MET A CA 1
ATOM 766 C C . MET A 1 93 ? -3.264 0.546 3.654 1.00 87.88 93 MET A C 1
ATOM 768 O O . MET A 1 93 ? -2.130 0.932 3.937 1.00 87.88 93 MET A O 1
ATOM 772 N N . LEU A 1 94 ? -3.994 1.129 2.697 1.00 87.75 94 LEU A N 1
ATOM 773 C CA . LEU A 1 94 ? -3.499 2.261 1.914 1.00 87.75 94 LEU A CA 1
ATOM 774 C C . LEU A 1 94 ? -3.270 3.485 2.809 1.00 87.75 94 LEU A C 1
ATOM 776 O O . LEU A 1 94 ? -2.212 4.103 2.729 1.00 87.75 94 LEU A O 1
ATOM 780 N N . VAL A 1 95 ? -4.192 3.775 3.732 1.00 84.56 95 VAL A N 1
ATOM 781 C CA . VAL A 1 95 ? -4.035 4.874 4.704 1.00 84.56 95 VAL A CA 1
ATOM 782 C C . VAL A 1 95 ? -2.814 4.659 5.608 1.00 84.56 95 VAL A C 1
ATOM 784 O O . VAL A 1 95 ? -2.033 5.583 5.829 1.00 84.56 95 VAL A O 1
ATOM 787 N N . ALA A 1 96 ? -2.599 3.437 6.106 1.00 85.88 96 ALA A N 1
ATOM 788 C CA . ALA A 1 96 ? -1.437 3.107 6.938 1.00 85.88 96 ALA A CA 1
ATOM 789 C C . ALA A 1 96 ? -0.106 3.332 6.197 1.00 85.88 96 ALA A C 1
ATOM 791 O O . ALA A 1 96 ? 0.855 3.845 6.782 1.00 85.88 96 ALA A O 1
ATOM 792 N N . ILE A 1 97 ? -0.071 2.989 4.907 1.00 88.94 97 ILE A N 1
ATOM 793 C CA . ILE A 1 97 ? 1.061 3.241 4.012 1.00 88.94 97 ILE A CA 1
ATOM 794 C C . ILE A 1 97 ? 1.269 4.746 3.797 1.00 88.94 97 ILE A C 1
ATOM 796 O O . ILE A 1 97 ? 2.386 5.231 3.982 1.00 88.94 97 ILE A O 1
ATOM 800 N N . MET A 1 98 ? 0.209 5.491 3.466 1.00 86.50 98 MET A N 1
ATOM 801 C CA . MET A 1 98 ? 0.270 6.936 3.202 1.00 86.50 98 MET A CA 1
ATOM 802 C C . MET A 1 98 ? 0.713 7.742 4.427 1.00 86.50 98 MET A C 1
ATOM 804 O O . MET A 1 98 ? 1.503 8.674 4.298 1.00 86.50 98 MET A O 1
ATOM 808 N N . ASN A 1 99 ? 0.300 7.324 5.626 1.00 82.62 99 ASN A N 1
ATOM 809 C CA . ASN A 1 99 ? 0.727 7.918 6.897 1.00 82.62 99 ASN A CA 1
ATOM 810 C C . ASN A 1 99 ? 2.160 7.525 7.308 1.00 82.62 99 ASN A C 1
ATOM 812 O O . ASN A 1 99 ? 2.596 7.829 8.420 1.00 82.62 99 ASN A O 1
ATOM 816 N N . ASN A 1 100 ? 2.892 6.822 6.436 1.00 75.88 100 ASN A N 1
ATOM 817 C CA . ASN A 1 100 ? 4.276 6.394 6.617 1.00 75.88 100 ASN A CA 1
ATOM 818 C C . ASN A 1 100 ? 4.519 5.528 7.875 1.00 75.88 100 ASN A C 1
ATOM 820 O O . ASN A 1 100 ? 5.649 5.395 8.347 1.00 75.88 100 ASN A O 1
ATOM 824 N N . SER A 1 101 ? 3.479 4.893 8.422 1.00 82.25 101 SER A N 1
ATOM 825 C CA . SER A 1 101 ? 3.576 4.143 9.675 1.00 82.25 101 SER A CA 1
ATOM 826 C C . SER A 1 101 ? 3.778 2.653 9.415 1.00 82.25 101 SER A C 1
ATOM 828 O O . SER A 1 101 ? 2.821 1.902 9.239 1.00 82.25 101 SER A O 1
ATOM 830 N N . ILE A 1 102 ? 5.037 2.199 9.423 1.00 88.25 102 ILE A N 1
ATOM 831 C CA . ILE A 1 102 ? 5.353 0.765 9.283 1.00 88.25 102 ILE A CA 1
ATOM 832 C C . ILE A 1 102 ? 4.688 -0.083 10.376 1.00 88.25 102 ILE A C 1
ATOM 834 O O . ILE A 1 102 ? 4.240 -1.193 10.111 1.00 88.25 102 ILE A O 1
ATOM 838 N N . GLU A 1 103 ? 4.563 0.467 11.584 1.00 88.62 103 GLU A N 1
ATOM 839 C CA . GLU A 1 103 ? 3.896 -0.195 12.703 1.00 88.62 103 GLU A CA 1
ATOM 840 C C . GLU A 1 103 ? 2.407 -0.425 12.419 1.00 88.62 103 GLU A C 1
ATOM 842 O O . GLU A 1 103 ? 1.909 -1.522 12.654 1.00 88.62 103 GLU A O 1
ATOM 847 N N . SER A 1 104 ? 1.700 0.567 11.860 1.00 85.31 104 SER A N 1
ATOM 848 C CA . SER A 1 104 ? 0.299 0.392 11.451 1.00 85.31 104 SER A CA 1
ATOM 849 C C . SER A 1 104 ? 0.149 -0.706 10.394 1.00 85.31 104 SER A C 1
ATOM 851 O O . SER A 1 104 ? -0.779 -1.505 10.474 1.00 85.31 104 SER A O 1
ATOM 853 N N . VAL A 1 105 ? 1.069 -0.778 9.424 1.00 89.94 105 VAL A N 1
ATOM 854 C CA . VAL A 1 105 ? 1.051 -1.827 8.388 1.00 89.94 105 VAL A CA 1
ATOM 855 C C . VAL A 1 105 ? 1.240 -3.212 9.013 1.00 89.94 105 VAL A C 1
ATOM 857 O O . VAL A 1 105 ? 0.474 -4.126 8.713 1.00 89.94 105 VAL A O 1
ATOM 860 N N . ARG A 1 106 ? 2.207 -3.369 9.929 1.00 92.25 106 ARG A N 1
ATOM 861 C CA . ARG A 1 106 ? 2.441 -4.641 10.638 1.00 92.25 106 ARG A CA 1
ATOM 862 C C . ARG A 1 106 ? 1.230 -5.074 11.458 1.00 92.25 106 ARG A C 1
ATOM 864 O O . ARG A 1 106 ? 0.839 -6.232 11.376 1.00 92.25 106 ARG A O 1
ATOM 871 N N . LEU A 1 107 ? 0.611 -4.147 12.186 1.00 89.25 107 LEU A N 1
ATOM 872 C CA . LEU A 1 107 ? -0.579 -4.435 12.988 1.00 89.25 107 LEU A CA 1
ATOM 873 C C . LEU A 1 107 ? -1.775 -4.860 12.136 1.00 89.25 107 LEU A C 1
ATOM 875 O O . LEU A 1 107 ? -2.505 -5.762 12.535 1.00 89.25 107 LEU A O 1
ATOM 879 N N . LEU A 1 108 ? -1.976 -4.243 10.967 1.00 88.62 108 LEU A N 1
ATOM 880 C CA . LEU A 1 108 ? -3.021 -4.663 10.028 1.00 88.62 108 LEU A CA 1
ATOM 881 C C . LEU A 1 108 ? -2.780 -6.079 9.518 1.00 88.62 108 LEU A C 1
ATOM 883 O O . LEU A 1 108 ? -3.720 -6.866 9.492 1.00 88.62 108 LEU A O 1
ATOM 887 N N . ILE A 1 109 ? -1.539 -6.407 9.147 1.00 90.81 109 ILE A N 1
ATOM 888 C CA . ILE A 1 109 ? -1.156 -7.752 8.695 1.00 90.81 109 ILE A CA 1
ATOM 889 C C . ILE A 1 109 ? -1.371 -8.782 9.804 1.00 90.81 109 ILE A C 1
ATOM 891 O O . ILE A 1 109 ? -2.012 -9.804 9.572 1.00 90.81 109 ILE A O 1
ATOM 895 N N . GLU A 1 110 ? -0.879 -8.507 11.011 1.00 91.19 110 GLU A N 1
ATOM 896 C CA . GLU A 1 110 ? -1.029 -9.398 12.162 1.00 91.19 110 GLU A CA 1
ATOM 897 C C . GLU A 1 110 ? -2.505 -9.640 12.490 1.00 91.19 110 GLU A C 1
ATOM 899 O O . GLU A 1 110 ? -2.936 -10.786 12.614 1.00 91.19 110 GLU A O 1
ATOM 904 N N . TYR A 1 111 ? -3.301 -8.570 12.565 1.00 87.69 111 TYR A N 1
ATOM 905 C CA . TYR A 1 111 ? -4.734 -8.675 12.814 1.00 87.69 111 TYR A CA 1
ATOM 906 C C . TYR A 1 111 ? -5.433 -9.480 11.713 1.00 87.69 111 TYR A C 1
ATOM 908 O O . TYR A 1 111 ? -6.193 -10.402 12.000 1.00 87.69 111 TYR A O 1
ATOM 916 N N . ALA A 1 112 ? -5.152 -9.175 10.447 1.00 88.44 112 ALA A N 1
ATOM 917 C CA . ALA A 1 112 ? -5.741 -9.882 9.321 1.00 88.44 112 ALA A CA 1
ATOM 918 C C . ALA A 1 112 ? -5.441 -11.386 9.370 1.00 88.44 112 ALA A C 1
ATOM 920 O O . ALA A 1 112 ? -6.356 -12.195 9.241 1.00 88.44 112 ALA A O 1
ATOM 921 N N . ASN A 1 113 ? -4.191 -11.760 9.650 1.00 89.69 113 ASN A N 1
ATOM 922 C CA . ASN A 1 113 ? -3.782 -13.156 9.782 1.00 89.69 113 ASN A CA 1
ATOM 923 C C . ASN A 1 113 ? -4.483 -13.854 10.958 1.00 89.69 113 ASN A C 1
ATOM 925 O O . ASN A 1 113 ? -5.019 -14.947 10.784 1.00 89.69 113 ASN A O 1
ATOM 929 N N . ASN A 1 114 ? -4.546 -13.210 12.128 1.00 88.94 114 ASN A N 1
ATOM 930 C CA . ASN A 1 114 ? -5.181 -13.769 13.329 1.00 88.94 114 ASN A CA 1
ATOM 931 C C . ASN A 1 114 ? -6.693 -13.991 13.166 1.00 88.94 114 ASN A C 1
ATOM 933 O O . ASN A 1 114 ? -7.263 -14.871 13.811 1.00 88.94 114 ASN A O 1
ATOM 937 N N . HIS A 1 115 ? -7.338 -13.200 12.308 1.00 85.12 115 HIS A N 1
ATOM 938 C CA . HIS A 1 115 ? -8.776 -13.267 12.046 1.00 85.12 115 HIS A CA 1
ATOM 939 C C . HIS A 1 115 ? -9.122 -13.891 10.685 1.00 85.12 115 HIS A C 1
ATOM 941 O O . HIS A 1 115 ? -10.287 -13.865 10.288 1.00 85.12 115 HIS A O 1
ATOM 947 N N . TYR A 1 116 ? -8.141 -14.462 9.974 1.00 89.38 116 TYR A N 1
ATOM 948 C CA . TYR A 1 116 ? -8.303 -15.051 8.637 1.00 89.38 116 TYR A CA 1
ATOM 949 C C . TYR A 1 116 ? -8.955 -14.098 7.617 1.00 89.38 116 TYR A C 1
ATOM 951 O O . TYR A 1 116 ? -9.723 -14.509 6.746 1.00 89.38 116 TYR A O 1
ATOM 959 N N . ILE A 1 117 ? -8.648 -12.804 7.723 1.00 86.81 117 ILE A N 1
ATOM 960 C CA . ILE A 1 117 ? -9.101 -11.761 6.804 1.00 86.81 117 ILE A CA 1
ATOM 961 C C . ILE A 1 117 ? -8.039 -11.573 5.719 1.00 86.81 117 ILE A C 1
ATOM 963 O O . ILE A 1 117 ? -6.854 -11.407 5.990 1.00 86.81 117 ILE A O 1
ATOM 967 N N . THR A 1 118 ? -8.462 -11.553 4.461 1.00 87.38 118 THR A N 1
ATOM 968 C CA . THR A 1 118 ? -7.599 -11.169 3.341 1.00 87.38 118 THR A CA 1
ATOM 969 C C . THR A 1 118 ? -7.601 -9.646 3.205 1.00 87.38 118 THR A C 1
ATOM 971 O O . THR A 1 118 ? -8.644 -9.077 2.895 1.00 87.38 118 THR A O 1
ATOM 974 N N . LEU A 1 119 ? -6.471 -8.974 3.443 1.00 87.19 119 LEU A N 1
ATOM 975 C CA . LEU A 1 119 ? -6.359 -7.516 3.348 1.00 87.19 119 LEU A CA 1
ATOM 976 C C . LEU A 1 119 ? -6.626 -7.040 1.929 1.00 87.19 119 LEU A C 1
ATOM 978 O O . LEU A 1 119 ? -6.178 -7.632 0.948 1.00 87.19 119 LEU A O 1
ATOM 982 N N . GLN A 1 120 ? -7.333 -5.927 1.835 1.00 84.25 120 GLN A N 1
ATOM 983 C CA . GLN A 1 120 ? -7.559 -5.240 0.586 1.00 84.25 120 GLN A CA 1
ATOM 984 C C . GLN A 1 120 ? -6.271 -4.530 0.161 1.00 84.25 120 GLN A C 1
ATOM 986 O O . GLN A 1 120 ? -5.746 -3.708 0.910 1.00 84.25 120 GLN A O 1
ATOM 991 N N . LEU A 1 121 ? -5.760 -4.850 -1.031 1.00 82.81 121 LEU A N 1
ATOM 992 C CA . LEU A 1 121 ? -4.553 -4.238 -1.616 1.00 82.81 121 LEU A CA 1
ATOM 993 C C . LEU A 1 121 ? -4.827 -3.532 -2.957 1.00 82.81 121 LEU A C 1
ATOM 995 O O . LEU A 1 121 ? -3.924 -3.029 -3.621 1.00 82.81 121 LEU A O 1
ATOM 999 N N . ASN A 1 122 ? -6.097 -3.489 -3.343 1.00 74.31 122 ASN A N 1
ATOM 1000 C CA . ASN A 1 122 ? -6.700 -2.843 -4.511 1.00 74.31 122 ASN A CA 1
ATOM 1001 C C . ASN A 1 122 ? -8.183 -2.604 -4.177 1.00 74.31 122 ASN A C 1
ATOM 1003 O O . ASN A 1 122 ? -8.719 -3.378 -3.418 1.00 74.31 122 ASN A O 1
ATOM 1007 N N . SER A 1 123 ? -8.895 -1.582 -4.643 1.00 58.12 123 SER A N 1
ATOM 1008 C CA . SER A 1 123 ? -10.299 -1.416 -4.200 1.00 58.12 123 SER A CA 1
ATOM 1009 C C . SER A 1 123 ? -11.207 -2.503 -4.812 1.00 58.12 123 SER A C 1
ATOM 1011 O O . SER A 1 123 ? -11.291 -2.608 -6.033 1.00 58.12 123 SER A O 1
ATOM 1013 N N . MET A 1 124 ? -11.881 -3.333 -4.000 1.00 45.84 124 MET A N 1
ATOM 1014 C CA . MET A 1 124 ? -12.896 -4.285 -4.484 1.00 45.84 124 MET A CA 1
ATOM 1015 C C . MET A 1 124 ? -14.271 -3.610 -4.523 1.00 45.84 124 MET A C 1
ATOM 1017 O O . MET A 1 124 ? -15.046 -3.703 -3.575 1.00 45.84 124 MET A O 1
ATOM 1021 N N . ASN A 1 125 ? -14.619 -2.999 -5.654 1.00 44.97 125 ASN A N 1
ATOM 1022 C CA . ASN A 1 125 ? -16.020 -2.908 -6.057 1.00 44.97 125 ASN A CA 1
ATOM 1023 C C . ASN A 1 125 ? -16.284 -4.000 -7.093 1.00 44.97 125 ASN A C 1
ATOM 1025 O O . ASN A 1 125 ? -15.544 -4.130 -8.065 1.00 44.97 125 ASN A O 1
ATOM 1029 N N . LYS A 1 126 ? -17.343 -4.785 -6.858 1.00 43.94 126 LYS A N 1
ATOM 1030 C CA . LYS A 1 126 ? -17.682 -6.084 -7.480 1.00 43.94 126 LYS A CA 1
ATOM 1031 C C . LYS A 1 126 ? -17.683 -6.162 -9.020 1.00 43.94 126 LYS A C 1
ATOM 1033 O O . LYS A 1 126 ? -17.873 -7.256 -9.533 1.00 43.94 126 LYS A O 1
ATOM 1038 N N . ASN A 1 127 ? -17.455 -5.061 -9.740 1.00 43.88 127 ASN A N 1
ATOM 1039 C CA . ASN A 1 127 ? -17.605 -4.977 -11.191 1.00 43.88 127 ASN A CA 1
ATOM 1040 C C . ASN A 1 127 ? -16.395 -4.415 -11.970 1.00 43.88 127 ASN A C 1
ATOM 1042 O O . ASN A 1 127 ? -16.488 -4.369 -13.190 1.00 43.88 127 ASN A O 1
ATOM 1046 N N . GLU A 1 128 ? -15.261 -4.034 -11.356 1.00 48.72 128 GLU A N 1
ATOM 1047 C CA . GLU A 1 128 ? -14.061 -3.664 -12.145 1.00 48.72 128 GLU A CA 1
ATOM 1048 C C . GLU A 1 128 ? -12.757 -4.082 -11.451 1.00 48.72 128 GLU A C 1
ATOM 1050 O O . GLU A 1 128 ? -12.511 -3.734 -10.300 1.00 48.72 128 GLU A O 1
ATOM 1055 N N . ILE A 1 129 ? -11.904 -4.803 -12.180 1.00 48.00 129 ILE A N 1
ATOM 1056 C CA . ILE A 1 129 ? -10.723 -5.532 -11.678 1.00 48.00 129 ILE A CA 1
ATOM 1057 C C . ILE A 1 129 ? -9.509 -4.597 -11.425 1.00 48.00 129 ILE A C 1
ATOM 1059 O O . ILE A 1 129 ? -8.459 -5.039 -10.974 1.00 48.00 129 ILE A O 1
ATOM 1063 N N . ASN A 1 130 ? -9.642 -3.279 -11.632 1.00 54.94 130 ASN A N 1
ATOM 1064 C CA . ASN A 1 130 ? -8.498 -2.359 -11.758 1.00 54.94 130 ASN A CA 1
ATOM 1065 C C . ASN A 1 130 ? -8.582 -1.087 -10.878 1.00 54.94 130 ASN A C 1
ATOM 1067 O O . ASN A 1 130 ? -8.135 -0.020 -11.309 1.00 54.94 130 ASN A O 1
ATOM 1071 N N . GLN A 1 131 ? -9.185 -1.126 -9.683 1.00 65.12 131 GLN A N 1
ATOM 1072 C CA . GLN A 1 131 ? -9.557 0.118 -8.987 1.00 65.12 131 GLN A CA 1
ATOM 1073 C C . GLN A 1 131 ? -8.544 0.606 -7.935 1.00 65.12 131 GLN A C 1
ATOM 1075 O O . GLN A 1 131 ? -8.193 -0.082 -6.972 1.00 65.12 131 GLN A O 1
ATOM 1080 N N . LYS A 1 132 ? -8.108 1.849 -8.145 1.00 73.75 132 LYS A N 1
ATOM 1081 C CA . LYS A 1 132 ? -7.296 2.702 -7.269 1.00 73.75 132 LYS A CA 1
ATOM 1082 C C . LYS A 1 132 ? -8.194 3.533 -6.344 1.00 73.75 132 LYS A C 1
ATOM 1084 O O . LYS A 1 132 ? -9.408 3.559 -6.537 1.00 73.75 132 LYS A O 1
ATOM 1089 N N . ASN A 1 133 ? -7.619 4.256 -5.384 1.00 82.81 133 ASN A N 1
ATOM 1090 C CA . ASN A 1 133 ? -8.350 5.331 -4.705 1.00 82.81 133 ASN A CA 1
ATOM 1091 C C . ASN A 1 133 ? -8.699 6.478 -5.688 1.00 82.81 133 ASN A C 1
ATOM 1093 O O . ASN A 1 133 ? -8.280 6.472 -6.850 1.00 82.81 133 ASN A O 1
ATOM 1097 N N . TYR A 1 134 ? -9.412 7.513 -5.225 1.00 82.06 134 TYR A N 1
ATOM 1098 C CA . TYR A 1 134 ? -9.747 8.683 -6.063 1.00 82.06 134 TYR A CA 1
ATOM 1099 C C . TYR A 1 134 ? -8.522 9.408 -6.651 1.00 82.06 134 TYR A C 1
ATOM 1101 O O . TYR A 1 134 ? -8.671 10.177 -7.604 1.00 82.06 134 TYR A O 1
ATOM 1109 N N . TYR A 1 135 ? -7.321 9.192 -6.110 1.00 82.56 135 TYR A N 1
ATOM 1110 C CA . TYR A 1 135 ? -6.059 9.768 -6.581 1.00 82.56 135 TYR A CA 1
ATOM 1111 C C . TYR A 1 135 ? -5.328 8.897 -7.601 1.00 82.56 135 TYR A C 1
ATOM 1113 O O . TYR A 1 135 ? -4.414 9.383 -8.258 1.00 82.56 135 TYR A O 1
ATOM 1121 N N . GLY A 1 136 ? -5.787 7.670 -7.835 1.00 86.06 136 GLY A N 1
ATOM 1122 C CA . GLY A 1 136 ? -5.099 6.734 -8.713 1.00 86.06 136 GLY A CA 1
ATOM 1123 C C . GLY A 1 136 ? -4.040 5.891 -7.997 1.00 86.06 136 GLY A C 1
ATOM 1124 O O . GLY A 1 136 ? -3.275 5.209 -8.672 1.00 86.06 136 GLY A O 1
ATOM 1125 N N . ASP A 1 137 ? -4.034 5.878 -6.663 1.00 87.38 137 ASP A N 1
ATOM 1126 C CA . ASP A 1 137 ? -3.078 5.134 -5.851 1.00 87.38 137 ASP A CA 1
ATOM 1127 C C . ASP A 1 137 ? -3.617 3.777 -5.374 1.00 87.38 137 ASP A C 1
ATOM 1129 O O . ASP A 1 137 ? -4.805 3.584 -5.095 1.00 87.38 137 ASP A O 1
ATOM 1133 N N . TYR A 1 138 ? -2.686 2.839 -5.229 1.00 89.94 138 TYR A N 1
ATOM 1134 C CA . TYR A 1 138 ? -2.811 1.586 -4.485 1.00 89.94 138 TYR A CA 1
ATOM 1135 C C . TYR A 1 138 ? -1.455 1.295 -3.801 1.00 89.94 138 TYR A C 1
ATOM 1137 O O . TYR A 1 138 ? -0.452 1.889 -4.199 1.00 89.94 138 TYR A O 1
ATOM 1145 N N . PRO A 1 139 ? -1.388 0.410 -2.787 1.00 91.12 139 PRO A N 1
ATOM 1146 C CA . PRO A 1 139 ? -0.242 0.153 -1.928 1.00 91.12 139 PRO A CA 1
ATOM 1147 C C . PRO A 1 139 ? 1.086 0.092 -2.661 1.00 91.12 139 PRO A C 1
ATOM 1149 O O . PRO A 1 139 ? 1.955 0.911 -2.388 1.00 91.12 139 PRO A O 1
ATOM 1152 N N . LEU A 1 140 ? 1.236 -0.831 -3.614 1.00 92.81 140 LEU A N 1
ATOM 1153 C CA . LEU A 1 140 ? 2.511 -1.014 -4.302 1.00 92.81 140 LEU A CA 1
ATOM 1154 C C . LEU A 1 140 ? 2.914 0.229 -5.104 1.00 92.81 140 LEU A C 1
ATOM 1156 O O . LEU A 1 140 ? 4.044 0.685 -4.979 1.00 92.81 140 LEU A O 1
ATOM 1160 N N . LEU A 1 141 ? 1.995 0.804 -5.883 1.00 93.12 141 LEU A N 1
ATOM 1161 C CA . LEU A 1 141 ? 2.270 1.995 -6.688 1.00 93.12 141 LEU A CA 1
ATOM 1162 C C . LEU A 1 141 ? 2.673 3.191 -5.833 1.00 93.12 141 LEU A C 1
ATOM 1164 O O . LEU A 1 141 ? 3.670 3.842 -6.134 1.00 93.12 141 LEU A O 1
ATOM 1168 N N . TYR A 1 142 ? 1.933 3.450 -4.752 1.00 92.88 142 TYR A N 1
ATOM 1169 C CA . TYR A 1 142 ? 2.238 4.549 -3.845 1.00 92.88 142 TYR A CA 1
ATOM 1170 C C . TYR A 1 142 ? 3.610 4.352 -3.194 1.00 92.88 142 TYR A C 1
ATOM 1172 O O . TYR A 1 142 ? 4.411 5.281 -3.159 1.00 92.88 142 TYR A O 1
ATOM 1180 N N . LEU A 1 143 ? 3.917 3.132 -2.737 1.00 95.06 143 LEU A N 1
ATOM 1181 C CA . LEU A 1 143 ? 5.221 2.793 -2.164 1.00 95.06 143 LEU A CA 1
ATOM 1182 C C . LEU A 1 143 ? 6.370 2.980 -3.163 1.00 95.06 143 LEU A C 1
ATOM 1184 O O . LEU A 1 143 ? 7.416 3.504 -2.778 1.00 95.06 143 LEU A O 1
ATOM 1188 N N . CYS A 1 144 ? 6.170 2.611 -4.432 1.00 95.38 144 CYS A N 1
ATOM 1189 C CA . CYS A 1 144 ? 7.135 2.858 -5.504 1.00 95.38 144 CYS A CA 1
ATOM 1190 C C . CYS A 1 144 ? 7.331 4.351 -5.771 1.00 95.38 144 CYS A C 1
ATOM 1192 O O . CYS A 1 144 ? 8.466 4.815 -5.873 1.00 95.38 144 CYS A O 1
ATOM 1194 N N . LYS A 1 145 ? 6.239 5.120 -5.804 1.00 94.19 145 LYS A N 1
ATOM 1195 C CA . LYS A 1 145 ? 6.265 6.576 -5.971 1.00 94.19 145 LYS A CA 1
ATOM 1196 C C . LYS A 1 145 ? 7.069 7.274 -4.871 1.00 94.19 145 LYS A C 1
ATOM 1198 O O . LYS A 1 145 ? 7.830 8.188 -5.175 1.00 94.19 145 LYS A O 1
ATOM 1203 N N . ILE A 1 146 ? 6.941 6.828 -3.616 1.00 94.69 146 ILE A N 1
ATOM 1204 C CA . ILE A 1 146 ? 7.664 7.403 -2.464 1.00 94.69 146 ILE A CA 1
ATOM 1205 C C . ILE A 1 146 ? 9.001 6.711 -2.138 1.00 94.69 146 ILE A C 1
ATOM 1207 O O . ILE A 1 146 ? 9.641 7.082 -1.158 1.00 94.69 146 ILE A O 1
ATOM 1211 N N . ASN A 1 147 ? 9.430 5.719 -2.928 1.00 94.69 147 ASN A N 1
ATOM 1212 C CA . ASN A 1 147 ? 10.673 4.953 -2.742 1.00 94.69 147 ASN A CA 1
ATOM 1213 C C . ASN A 1 147 ? 10.810 4.196 -1.402 1.00 94.69 147 ASN A C 1
ATOM 1215 O O . ASN A 1 147 ? 11.923 3.972 -0.926 1.00 94.69 147 ASN A O 1
ATOM 1219 N N . ASP A 1 148 ? 9.712 3.741 -0.797 1.00 95.00 148 ASP A N 1
ATOM 1220 C CA . ASP A 1 148 ? 9.758 2.997 0.472 1.00 95.00 148 ASP A CA 1
ATOM 1221 C C . ASP A 1 148 ? 9.924 1.476 0.277 1.00 95.00 148 ASP A C 1
ATOM 1223 O O . ASP A 1 148 ? 8.967 0.696 0.310 1.00 95.00 148 ASP A O 1
ATOM 1227 N N . SER A 1 149 ? 11.171 1.035 0.089 1.00 93.50 149 SER A N 1
ATOM 1228 C CA . SER A 1 149 ? 11.520 -0.381 -0.130 1.00 93.50 149 SER A CA 1
ATOM 1229 C C . SER A 1 149 ? 11.261 -1.262 1.090 1.00 93.50 149 SER A C 1
ATOM 1231 O O . SER A 1 149 ? 10.986 -2.456 0.953 1.00 93.50 149 SER A O 1
ATOM 1233 N N . THR A 1 150 ? 11.287 -0.684 2.292 1.00 94.75 150 THR A N 1
ATOM 1234 C CA . THR A 1 150 ? 11.038 -1.427 3.530 1.00 94.75 150 THR A CA 1
ATOM 1235 C C . THR A 1 150 ? 9.586 -1.893 3.584 1.00 94.75 150 THR A C 1
ATOM 1237 O O . THR A 1 150 ? 9.316 -3.060 3.875 1.00 94.75 150 THR A O 1
ATOM 1240 N N . LYS A 1 151 ? 8.636 -1.011 3.255 1.00 94.12 151 LYS A N 1
ATOM 1241 C CA . LYS A 1 151 ? 7.215 -1.375 3.211 1.00 94.12 151 LYS A CA 1
ATOM 1242 C C . LYS A 1 151 ? 6.850 -2.210 1.980 1.00 94.12 151 LYS A C 1
ATOM 1244 O O . LYS A 1 151 ? 5.943 -3.028 2.098 1.00 94.12 151 LYS A O 1
ATOM 1249 N N . VAL A 1 152 ? 7.555 -2.084 0.846 1.00 94.62 152 VAL A N 1
ATOM 1250 C CA . VAL A 1 152 ? 7.366 -3.015 -0.293 1.00 94.62 152 VAL A CA 1
ATOM 1251 C C . VAL A 1 152 ? 7.733 -4.442 0.108 1.00 94.62 152 VAL A C 1
ATOM 1253 O O . VAL A 1 152 ? 6.952 -5.351 -0.149 1.00 94.62 152 VAL A O 1
ATOM 1256 N N . ASN A 1 153 ? 8.858 -4.645 0.800 1.00 93.50 153 ASN A N 1
ATOM 1257 C CA . ASN A 1 153 ? 9.232 -5.971 1.302 1.00 93.50 153 ASN A CA 1
ATOM 1258 C C . ASN A 1 153 ? 8.165 -6.557 2.234 1.00 93.50 153 ASN A C 1
ATOM 1260 O O . ASN A 1 153 ? 7.782 -7.711 2.074 1.00 93.50 153 ASN A O 1
ATOM 1264 N N . LEU A 1 154 ? 7.638 -5.751 3.162 1.00 93.69 154 LEU A N 1
ATOM 1265 C CA . LEU A 1 154 ? 6.561 -6.180 4.058 1.00 93.69 154 LEU A CA 1
ATOM 1266 C C . LEU A 1 154 ? 5.273 -6.528 3.291 1.00 93.69 154 LEU A C 1
ATOM 1268 O O . LEU A 1 154 ? 4.601 -7.508 3.608 1.00 93.69 154 LEU A O 1
ATOM 1272 N N . LEU A 1 155 ? 4.935 -5.743 2.264 1.00 91.81 155 LEU A N 1
ATOM 1273 C CA . LEU A 1 155 ? 3.800 -6.026 1.390 1.00 91.81 155 LEU A CA 1
ATOM 1274 C C . LEU A 1 155 ? 4.002 -7.342 0.625 1.00 91.81 155 LEU A C 1
ATOM 1276 O O . LEU A 1 155 ? 3.064 -8.129 0.541 1.00 91.81 155 LEU A O 1
ATOM 1280 N N . PHE A 1 156 ? 5.208 -7.595 0.108 1.00 91.06 156 PHE A N 1
ATOM 1281 C CA . PHE A 1 156 ? 5.581 -8.813 -0.625 1.00 91.06 156 PHE A CA 1
ATOM 1282 C C . PHE A 1 156 ? 5.580 -10.059 0.253 1.00 91.06 156 PHE A C 1
ATOM 1284 O O . PHE A 1 156 ? 5.039 -11.086 -0.151 1.00 91.06 156 PHE A O 1
ATOM 1291 N N . GLU A 1 157 ? 6.110 -9.956 1.470 1.00 90.88 157 GLU A N 1
ATOM 1292 C CA . GLU A 1 157 ? 6.010 -11.001 2.488 1.00 90.88 157 GLU A CA 1
ATOM 1293 C C . GLU A 1 157 ? 4.545 -11.380 2.732 1.00 90.88 157 GLU A C 1
ATOM 1295 O O . GLU A 1 157 ? 4.200 -12.558 2.688 1.00 90.88 157 GLU A O 1
ATOM 1300 N N . TYR A 1 158 ? 3.666 -10.386 2.891 1.00 89.62 158 TYR A N 1
ATOM 1301 C CA . TYR A 1 158 ? 2.239 -10.634 3.054 1.00 89.62 158 TYR A CA 1
ATOM 1302 C C . TYR A 1 158 ? 1.619 -11.317 1.826 1.00 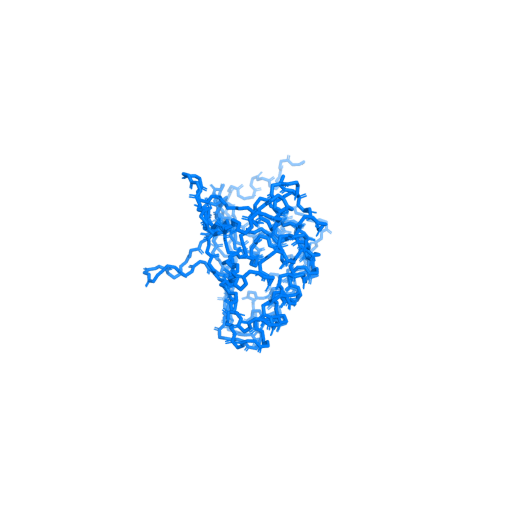89.62 158 TYR A C 1
ATOM 1304 O O . TYR A 1 158 ? 1.003 -12.376 1.961 1.00 89.62 158 TYR A O 1
ATOM 1312 N N . VAL A 1 159 ? 1.789 -10.757 0.619 1.00 87.50 159 VAL A N 1
ATOM 1313 C CA . VAL A 1 159 ? 1.116 -11.297 -0.578 1.00 87.50 159 VAL A CA 1
ATOM 1314 C C . VAL A 1 159 ? 1.621 -12.673 -0.994 1.00 87.50 159 VAL A C 1
ATOM 1316 O O . VAL A 1 159 ? 0.849 -13.429 -1.580 1.00 87.50 159 VAL A O 1
ATOM 1319 N N . ASN A 1 160 ? 2.851 -13.043 -0.626 1.00 86.38 160 ASN A N 1
ATOM 1320 C CA . ASN A 1 160 ? 3.410 -14.374 -0.871 1.00 86.38 160 ASN A CA 1
ATOM 1321 C C . ASN A 1 160 ? 2.573 -15.514 -0.276 1.00 86.38 160 ASN A C 1
ATOM 1323 O O . ASN A 1 160 ? 2.662 -16.638 -0.772 1.00 86.38 160 ASN A O 1
ATOM 1327 N N . HIS A 1 161 ? 1.761 -15.222 0.741 1.00 81.69 161 HIS A N 1
ATOM 1328 C CA . HIS A 1 161 ? 0.850 -16.164 1.392 1.00 81.69 161 HIS A CA 1
ATOM 1329 C C . HIS A 1 161 ? -0.611 -16.010 0.940 1.00 81.69 161 HIS A C 1
ATOM 1331 O O . HIS A 1 161 ? -1.513 -16.586 1.545 1.00 81.69 161 HIS A O 1
ATOM 1337 N N . THR A 1 162 ? -0.865 -15.229 -0.111 1.00 76.88 162 THR A N 1
ATOM 1338 C CA . THR A 1 162 ? -2.212 -14.916 -0.605 1.00 76.88 162 THR A CA 1
ATOM 1339 C C . THR A 1 162 ? -2.354 -15.234 -2.093 1.00 76.88 162 THR A C 1
ATOM 1341 O O . THR A 1 162 ? -1.382 -15.513 -2.787 1.00 76.88 162 THR A O 1
ATOM 1344 N N . GLN A 1 163 ? -3.584 -15.144 -2.599 1.00 72.25 163 GLN A N 1
ATOM 1345 C CA . GLN A 1 163 ? -3.890 -15.227 -4.032 1.00 72.25 163 GLN A CA 1
ATOM 1346 C C . GLN A 1 163 ? -3.620 -13.920 -4.806 1.00 72.25 163 GLN A C 1
ATOM 1348 O O . GLN A 1 163 ? -3.903 -13.855 -6.000 1.00 72.25 163 GLN A O 1
ATOM 1353 N N . TYR A 1 164 ? -3.147 -12.855 -4.147 1.00 71.62 164 TYR A N 1
ATOM 1354 C CA . TYR A 1 164 ? -2.914 -11.577 -4.816 1.00 71.62 164 TYR A CA 1
ATOM 1355 C C . TYR A 1 164 ? -1.639 -11.595 -5.657 1.00 71.62 164 TYR A C 1
ATOM 1357 O O . TYR A 1 164 ? -0.576 -12.027 -5.214 1.00 71.62 164 TYR A O 1
ATOM 1365 N N . CYS A 1 165 ? -1.734 -11.005 -6.845 1.00 67.44 165 CYS A N 1
ATOM 1366 C CA . CYS A 1 165 ? -0.588 -10.659 -7.673 1.00 67.44 165 CYS A CA 1
ATOM 1367 C C . CYS A 1 165 ? -0.340 -9.150 -7.614 1.00 67.44 165 CYS A C 1
ATOM 1369 O O . CYS A 1 165 ? -1.268 -8.353 -7.439 1.00 67.44 165 CYS A O 1
ATOM 1371 N N . ILE A 1 166 ? 0.919 -8.752 -7.789 1.00 71.38 166 ILE A N 1
ATOM 1372 C CA . ILE A 1 166 ? 1.240 -7.354 -8.073 1.00 71.38 166 ILE A CA 1
ATOM 1373 C C . ILE A 1 166 ? 0.601 -6.964 -9.407 1.00 71.38 166 ILE A C 1
ATOM 1375 O O . ILE A 1 166 ? 0.555 -7.766 -10.335 1.00 71.38 166 ILE A O 1
ATOM 1379 N N . ASN A 1 167 ? 0.070 -5.748 -9.485 1.00 72.81 167 ASN A N 1
ATOM 1380 C CA . ASN A 1 167 ? -0.524 -5.228 -10.709 1.00 72.81 167 ASN A CA 1
ATOM 1381 C C . ASN A 1 167 ? 0.306 -4.055 -11.246 1.00 72.81 167 ASN A C 1
ATOM 1383 O O . ASN A 1 167 ? 0.955 -3.337 -10.479 1.00 72.81 167 ASN A O 1
ATOM 1387 N N . ASN A 1 168 ? 0.240 -3.854 -12.561 1.00 81.50 168 ASN A N 1
ATOM 1388 C CA . ASN A 1 168 ? 0.989 -2.822 -13.282 1.00 81.50 168 ASN A CA 1
ATOM 1389 C C . ASN A 1 168 ? 0.116 -1.613 -13.639 1.00 81.50 168 ASN A C 1
ATOM 1391 O O . ASN A 1 168 ? 0.343 -0.956 -14.653 1.00 81.50 168 ASN A O 1
ATOM 1395 N N . TYR A 1 169 ? -0.942 -1.336 -12.872 1.00 86.38 169 TYR A N 1
ATOM 1396 C CA . TYR A 1 169 ? -1.870 -0.285 -13.268 1.00 86.38 169 TYR A CA 1
ATOM 1397 C C . TYR A 1 169 ? -1.239 1.106 -13.136 1.00 86.38 169 TYR A C 1
ATOM 1399 O O . TYR A 1 169 ? -0.605 1.435 -12.139 1.00 86.38 169 TYR A O 1
ATOM 1407 N N . ARG A 1 170 ? -1.509 1.960 -14.126 1.00 87.88 170 ARG A N 1
ATOM 1408 C CA . ARG A 1 170 ? -0.987 3.332 -14.216 1.00 87.88 170 ARG A CA 1
ATOM 1409 C C . ARG A 1 170 ? -1.744 4.343 -13.359 1.00 87.88 170 ARG A C 1
ATOM 1411 O O . ARG A 1 170 ? -2.962 4.402 -13.467 1.00 87.88 170 ARG A O 1
ATOM 1418 N N . ASP A 1 171 ? -1.086 5.171 -12.565 1.00 88.75 171 ASP A N 1
ATOM 1419 C CA . ASP A 1 171 ? -1.733 6.296 -11.877 1.00 88.75 171 ASP A CA 1
ATOM 1420 C C . ASP A 1 171 ? -2.243 7.386 -12.842 1.00 88.75 171 ASP A C 1
ATOM 1422 O O . ASP A 1 171 ? -2.264 7.230 -14.066 1.00 88.75 171 ASP A O 1
ATOM 1426 N N . LYS A 1 172 ? -2.679 8.517 -12.274 1.00 87.69 172 LYS A N 1
ATOM 1427 C CA . LYS A 1 172 ? -3.130 9.693 -13.025 1.00 87.69 172 LYS A CA 1
ATOM 1428 C C . LYS A 1 172 ? -2.045 10.357 -13.872 1.00 87.69 172 LYS A C 1
ATOM 1430 O O . LYS A 1 172 ? -2.411 11.096 -14.779 1.00 87.69 172 LYS A O 1
ATOM 1435 N N . ASP A 1 173 ? -0.766 10.091 -13.613 1.00 88.56 173 ASP A N 1
ATOM 1436 C CA . ASP A 1 173 ? 0.364 10.565 -14.419 1.00 88.56 173 ASP A CA 1
ATOM 1437 C C . ASP A 1 173 ? 0.735 9.557 -15.523 1.00 88.56 173 ASP A C 1
ATOM 1439 O O . ASP A 1 173 ? 1.668 9.780 -16.298 1.00 88.56 173 ASP A O 1
ATOM 1443 N N . GLY A 1 174 ? 0.006 8.440 -15.618 1.00 91.44 174 GLY A N 1
ATOM 1444 C CA . GLY A 1 174 ? 0.311 7.361 -16.549 1.00 91.44 174 GLY A CA 1
ATOM 1445 C C . GLY A 1 174 ? 1.459 6.472 -16.067 1.00 91.44 174 GLY A C 1
ATOM 1446 O O . GLY A 1 174 ? 1.940 5.643 -16.836 1.00 91.44 174 GLY A O 1
ATOM 1447 N N . LYS A 1 175 ? 1.910 6.612 -14.814 1.00 92.94 175 LYS A N 1
ATOM 1448 C CA . LYS A 1 175 ? 3.041 5.851 -14.276 1.00 92.94 175 LYS A CA 1
ATOM 1449 C C . LYS A 1 175 ? 2.574 4.605 -13.535 1.00 92.94 175 LYS A C 1
ATOM 1451 O O . LYS A 1 175 ? 1.638 4.645 -12.748 1.00 92.94 175 LYS A O 1
ATOM 1456 N N . PHE A 1 176 ? 3.229 3.482 -13.795 1.00 93.56 176 PHE A N 1
ATOM 1457 C CA . PHE A 1 176 ? 3.025 2.193 -13.122 1.00 93.56 176 PHE A CA 1
ATOM 1458 C C . PHE A 1 176 ? 4.215 1.896 -12.181 1.00 93.56 176 PHE A C 1
ATOM 1460 O O . PHE A 1 176 ? 5.202 2.633 -12.228 1.00 93.56 176 PHE A O 1
ATOM 1467 N N . PRO A 1 177 ? 4.174 0.858 -11.318 1.00 94.69 177 PRO A N 1
ATOM 1468 C CA . PRO A 1 177 ? 5.186 0.657 -10.273 1.00 94.69 177 PRO A CA 1
ATOM 1469 C C . PRO A 1 177 ? 6.627 0.639 -10.786 1.00 94.69 177 PRO A C 1
ATOM 1471 O O . PRO A 1 177 ? 7.448 1.410 -10.300 1.00 94.69 177 PRO A O 1
ATOM 1474 N N . LEU A 1 178 ? 6.913 -0.172 -11.811 1.00 95.69 178 LEU A N 1
ATOM 1475 C CA . LEU A 1 178 ? 8.249 -0.254 -12.403 1.00 95.69 178 LEU A CA 1
ATOM 1476 C C . LEU A 1 178 ? 8.682 1.082 -13.038 1.00 95.69 178 LEU A C 1
ATOM 1478 O O . LEU A 1 178 ? 9.840 1.468 -12.922 1.00 95.69 178 LEU A O 1
ATOM 1482 N N . LEU A 1 179 ? 7.752 1.848 -13.623 1.00 95.19 179 LEU A N 1
ATOM 1483 C CA . LEU A 1 179 ? 8.056 3.184 -14.139 1.00 95.19 179 LEU A CA 1
ATOM 1484 C C . LEU A 1 179 ? 8.411 4.178 -13.042 1.00 95.19 179 LEU A C 1
ATOM 1486 O O . LEU A 1 179 ? 9.341 4.956 -13.223 1.00 95.19 179 LEU A O 1
ATOM 1490 N N . TRP A 1 180 ? 7.738 4.133 -11.893 1.00 96.06 180 TRP A N 1
ATOM 1491 C CA . TRP A 1 180 ? 8.113 4.965 -10.750 1.00 96.06 180 TRP A CA 1
ATOM 1492 C C . TRP A 1 180 ? 9.512 4.638 -10.229 1.00 96.06 180 TRP A C 1
ATOM 1494 O O . TRP A 1 180 ? 10.291 5.558 -9.981 1.00 96.06 180 TRP A O 1
ATOM 1504 N N . THR A 1 181 ? 9.864 3.356 -10.094 1.00 95.31 181 THR A N 1
ATOM 1505 C CA . THR A 1 181 ? 11.194 2.977 -9.590 1.00 95.31 181 THR A CA 1
ATOM 1506 C C . THR A 1 181 ? 12.300 3.337 -10.575 1.00 95.31 181 THR A C 1
ATOM 1508 O O . THR A 1 181 ? 13.363 3.786 -10.147 1.00 95.31 181 THR A O 1
ATOM 1511 N N . THR A 1 182 ? 12.045 3.224 -11.882 1.00 94.12 182 THR A N 1
ATOM 1512 C CA . THR A 1 182 ? 12.984 3.667 -12.918 1.00 94.12 182 THR A CA 1
ATOM 1513 C C . THR A 1 182 ? 13.096 5.187 -12.996 1.00 94.12 182 THR A C 1
ATOM 1515 O O . THR A 1 182 ? 14.210 5.701 -13.027 1.00 94.12 182 THR A O 1
ATOM 1518 N N . TYR A 1 183 ? 11.975 5.912 -12.957 1.00 92.75 183 TYR A N 1
ATOM 1519 C CA . TYR A 1 183 ? 11.948 7.379 -12.922 1.00 92.75 183 TYR A CA 1
ATOM 1520 C C . TYR A 1 183 ? 12.721 7.939 -11.721 1.00 92.75 183 TYR A C 1
ATOM 1522 O O . TYR A 1 183 ? 13.437 8.921 -11.850 1.00 92.75 183 TYR A O 1
ATOM 1530 N N . ASN A 1 184 ? 12.615 7.289 -10.561 1.00 92.69 184 ASN A N 1
ATOM 1531 C CA . ASN A 1 184 ? 13.334 7.674 -9.347 1.00 92.69 184 ASN A CA 1
ATOM 1532 C C . ASN A 1 184 ? 14.783 7.148 -9.291 1.00 92.69 184 ASN A C 1
ATOM 1534 O O . ASN A 1 184 ? 15.456 7.344 -8.279 1.00 92.69 184 ASN A O 1
ATOM 1538 N N . ASN A 1 185 ? 15.246 6.430 -10.321 1.00 92.44 185 ASN A N 1
ATOM 1539 C CA . ASN A 1 185 ? 16.529 5.723 -10.353 1.00 92.44 185 ASN A CA 1
ATOM 1540 C C . ASN A 1 185 ? 16.779 4.823 -9.119 1.00 92.44 185 ASN A C 1
ATOM 1542 O O . ASN A 1 185 ? 17.899 4.692 -8.621 1.00 92.44 185 ASN A O 1
ATOM 1546 N N . ASN A 1 186 ? 15.719 4.207 -8.591 1.00 93.75 186 ASN A N 1
ATOM 1547 C CA . ASN A 1 186 ? 15.777 3.359 -7.406 1.00 93.75 186 ASN A CA 1
ATOM 1548 C C . ASN A 1 186 ? 16.109 1.915 -7.807 1.00 93.75 186 ASN A C 1
ATOM 1550 O O . ASN A 1 186 ? 15.219 1.112 -8.115 1.00 93.75 186 ASN A O 1
ATOM 1554 N N . ILE A 1 187 ? 17.408 1.610 -7.836 1.00 93.38 187 ILE A N 1
ATOM 1555 C CA . ILE A 1 187 ? 17.952 0.317 -8.276 1.00 93.38 187 ILE A CA 1
ATOM 1556 C C . ILE A 1 187 ? 17.431 -0.831 -7.413 1.00 93.38 187 ILE A C 1
ATOM 1558 O O . ILE A 1 187 ? 16.849 -1.773 -7.947 1.00 93.38 187 ILE A O 1
ATOM 1562 N N . ASP A 1 188 ? 17.559 -0.718 -6.092 1.00 94.94 188 ASP A N 1
ATOM 1563 C CA . ASP A 1 188 ? 17.180 -1.782 -5.158 1.00 94.94 188 ASP A CA 1
ATOM 1564 C C . ASP A 1 188 ? 15.689 -2.117 -5.257 1.00 94.94 188 ASP A C 1
ATOM 1566 O O . ASP A 1 188 ? 15.293 -3.284 -5.266 1.00 94.94 188 ASP A O 1
ATOM 1570 N N . MET A 1 189 ? 14.836 -1.093 -5.372 1.00 95.50 189 MET A N 1
ATOM 1571 C CA . MET A 1 189 ? 13.400 -1.314 -5.512 1.00 95.50 189 MET A CA 1
ATOM 1572 C C . MET A 1 189 ? 13.037 -1.898 -6.880 1.00 95.50 189 MET A C 1
ATOM 1574 O O . MET A 1 189 ? 12.174 -2.769 -6.954 1.00 95.50 189 MET A O 1
ATOM 1578 N N . THR A 1 190 ? 13.713 -1.476 -7.950 1.00 95.31 190 THR A N 1
ATOM 1579 C CA . THR A 1 190 ? 13.530 -2.066 -9.286 1.00 95.31 190 THR A CA 1
ATOM 1580 C C . THR A 1 190 ? 13.905 -3.547 -9.285 1.00 95.31 190 THR A C 1
ATOM 1582 O O . THR A 1 190 ? 13.131 -4.383 -9.754 1.00 95.31 190 THR A O 1
ATOM 1585 N N . GLN A 1 191 ? 15.047 -3.889 -8.682 1.00 95.00 191 GLN A N 1
ATOM 1586 C CA . GLN A 1 191 ? 15.488 -5.271 -8.530 1.00 95.00 191 GLN A CA 1
ATOM 1587 C C . GLN A 1 191 ? 14.480 -6.097 -7.721 1.00 95.00 191 GLN A C 1
ATOM 1589 O O . GLN A 1 191 ? 14.179 -7.235 -8.084 1.00 95.00 191 GLN A O 1
ATOM 1594 N N . LEU A 1 192 ? 13.914 -5.519 -6.657 1.00 95.25 192 LEU A N 1
ATOM 1595 C CA . LEU A 1 192 ? 12.885 -6.163 -5.844 1.00 95.25 192 LEU A CA 1
ATOM 1596 C C . LEU A 1 192 ? 11.617 -6.480 -6.657 1.00 95.25 192 LEU A C 1
ATOM 1598 O O . LEU A 1 192 ? 11.099 -7.593 -6.555 1.00 95.25 192 LEU A O 1
ATOM 1602 N N . LEU A 1 193 ? 11.141 -5.541 -7.487 1.00 94.50 193 LEU A N 1
ATOM 1603 C CA . LEU A 1 193 ? 9.986 -5.759 -8.370 1.00 94.50 193 LEU A CA 1
ATOM 1604 C C . LEU A 1 193 ? 10.265 -6.851 -9.412 1.00 94.50 193 LEU A C 1
ATOM 1606 O O . LEU A 1 193 ? 9.456 -7.767 -9.560 1.00 94.50 193 LEU A O 1
ATOM 1610 N N . ILE A 1 194 ? 11.413 -6.784 -10.096 1.00 93.38 194 ILE A N 1
ATOM 1611 C CA . ILE A 1 194 ? 11.822 -7.768 -11.112 1.00 93.38 194 ILE A CA 1
ATOM 1612 C C . ILE A 1 194 ? 11.915 -9.165 -10.498 1.00 93.38 194 ILE A C 1
ATOM 1614 O O . ILE A 1 194 ? 11.327 -10.112 -11.028 1.00 93.38 194 ILE A O 1
ATOM 1618 N N . LYS A 1 195 ? 12.587 -9.292 -9.349 1.00 92.81 195 LYS A N 1
ATOM 1619 C CA . LYS A 1 195 ? 12.715 -10.561 -8.630 1.00 92.81 195 LYS A CA 1
ATOM 1620 C C . LYS A 1 195 ? 11.347 -11.145 -8.285 1.00 92.81 195 LYS A C 1
ATOM 1622 O O . LYS A 1 195 ? 11.075 -12.285 -8.649 1.00 92.81 195 LYS A O 1
ATOM 1627 N N . TYR A 1 196 ? 10.477 -10.359 -7.648 1.00 90.81 196 TYR A N 1
ATOM 1628 C CA . TYR A 1 196 ? 9.133 -10.817 -7.290 1.00 90.81 196 TYR A CA 1
ATOM 1629 C C . TYR A 1 196 ? 8.337 -11.248 -8.527 1.00 90.81 196 TYR A C 1
ATOM 1631 O O . TYR A 1 196 ? 7.720 -12.312 -8.533 1.00 90.81 196 TYR A O 1
ATOM 1639 N N . SER A 1 197 ? 8.363 -10.434 -9.585 1.00 89.12 197 SER A N 1
ATOM 1640 C CA . SER A 1 197 ? 7.642 -10.711 -10.830 1.00 89.12 197 SER A CA 1
ATOM 1641 C C . SER A 1 197 ? 8.099 -12.023 -11.475 1.00 89.12 197 SER A C 1
ATOM 1643 O O . SER A 1 197 ? 7.272 -12.831 -11.888 1.00 89.12 197 SER A O 1
ATOM 1645 N N . THR A 1 198 ? 9.405 -12.298 -11.436 1.00 89.75 198 THR A N 1
ATOM 1646 C CA . THR A 1 198 ? 10.007 -13.524 -11.968 1.00 89.75 198 THR A CA 1
ATOM 1647 C C . THR A 1 198 ? 9.621 -14.738 -11.122 1.00 89.75 198 THR A C 1
ATOM 1649 O O . THR A 1 198 ? 9.181 -15.750 -11.660 1.00 89.75 198 THR A O 1
ATOM 1652 N N . GLU A 1 199 ? 9.714 -14.637 -9.791 1.00 89.50 199 GLU A N 1
ATOM 1653 C CA . GLU A 1 199 ? 9.343 -15.713 -8.854 1.00 89.50 199 GLU A CA 1
ATOM 1654 C C . GLU A 1 199 ? 7.853 -16.076 -8.918 1.00 89.50 199 GLU A C 1
ATOM 1656 O O . GLU A 1 199 ? 7.483 -17.231 -8.696 1.00 89.50 199 GLU A O 1
ATOM 1661 N N . LYS A 1 200 ? 6.987 -15.098 -9.207 1.00 85.75 200 LYS A N 1
ATOM 1662 C CA . LYS A 1 200 ? 5.529 -15.278 -9.280 1.00 85.75 200 LYS A CA 1
ATOM 1663 C C . LYS A 1 200 ? 4.984 -15.411 -10.695 1.00 85.75 200 LYS A C 1
ATOM 1665 O O . LYS A 1 200 ? 3.773 -15.558 -10.841 1.00 85.75 200 LYS A O 1
ATOM 1670 N N . ASN A 1 201 ? 5.849 -15.382 -11.708 1.00 86.56 201 ASN A N 1
ATOM 1671 C CA . ASN A 1 201 ? 5.467 -15.399 -13.117 1.00 86.56 201 ASN A CA 1
ATOM 1672 C C . ASN A 1 201 ? 4.413 -14.322 -13.456 1.00 86.56 201 ASN A C 1
ATOM 1674 O O . ASN A 1 201 ? 3.390 -14.599 -14.083 1.00 86.56 201 ASN A O 1
ATOM 1678 N N . VAL A 1 202 ? 4.650 -13.099 -12.974 1.00 85.25 202 VAL A N 1
ATOM 1679 C CA . VAL A 1 202 ? 3.858 -11.906 -13.288 1.00 85.25 202 VAL A CA 1
ATOM 1680 C C . VAL A 1 202 ? 4.634 -11.083 -14.309 1.00 85.25 202 VAL A C 1
ATOM 1682 O O . VAL A 1 202 ? 5.777 -10.715 -14.064 1.00 85.25 202 VAL A O 1
ATOM 1685 N N . GLU A 1 203 ? 4.020 -10.776 -15.444 1.00 87.56 203 GLU A N 1
ATOM 1686 C CA . GLU A 1 203 ? 4.628 -9.923 -16.466 1.00 87.56 203 GLU A CA 1
ATOM 1687 C C . GLU A 1 203 ? 4.668 -8.464 -15.987 1.00 87.56 203 GLU A C 1
ATOM 1689 O O . GLU A 1 203 ? 3.665 -7.965 -15.474 1.00 87.56 203 GLU A O 1
ATOM 1694 N N . LEU A 1 204 ? 5.803 -7.772 -16.137 1.00 90.00 204 LEU A N 1
ATOM 1695 C CA . LEU A 1 204 ? 5.931 -6.331 -15.888 1.00 90.00 204 LEU A CA 1
ATOM 1696 C C . LEU A 1 204 ? 5.814 -5.535 -17.192 1.00 90.00 204 LEU A C 1
ATOM 1698 O O . LEU A 1 204 ? 6.391 -5.894 -18.216 1.00 90.00 204 LEU A O 1
ATOM 1702 N N . ASN A 1 205 ? 5.129 -4.393 -17.135 1.00 89.38 205 ASN A N 1
ATOM 1703 C CA . ASN A 1 205 ? 4.997 -3.501 -18.285 1.00 89.38 205 ASN A CA 1
ATOM 1704 C C . ASN A 1 205 ? 6.335 -2.793 -18.566 1.00 89.38 205 ASN A C 1
ATOM 1706 O O . ASN A 1 205 ? 6.817 -2.036 -17.731 1.00 89.38 205 ASN A O 1
ATOM 1710 N N . LEU A 1 206 ? 6.916 -2.989 -19.753 1.00 90.25 206 LEU A N 1
ATOM 1711 C CA . LEU A 1 206 ? 8.160 -2.309 -20.167 1.00 90.25 206 LEU A CA 1
ATOM 1712 C C . LEU A 1 206 ? 7.941 -1.237 -21.244 1.00 90.25 206 LEU A C 1
ATOM 1714 O O . LEU A 1 206 ? 8.709 -0.284 -21.348 1.00 90.25 206 LEU A O 1
ATOM 1718 N N . ASN A 1 207 ? 6.870 -1.386 -22.028 1.00 90.44 207 ASN A N 1
ATOM 1719 C CA . ASN A 1 207 ? 6.596 -0.598 -23.232 1.00 90.44 207 ASN A CA 1
ATOM 1720 C C . ASN A 1 207 ? 5.294 0.204 -23.150 1.00 90.44 207 ASN A C 1
ATOM 1722 O O . ASN A 1 207 ? 4.741 0.594 -24.177 1.00 90.44 207 ASN A O 1
ATOM 1726 N N . GLU A 1 208 ? 4.770 0.440 -21.952 1.00 90.38 208 GLU A N 1
ATOM 1727 C CA . GLU A 1 208 ? 3.703 1.422 -21.794 1.00 90.38 208 GLU A CA 1
ATOM 1728 C C . GLU A 1 208 ? 4.301 2.821 -21.668 1.00 90.38 208 GLU A C 1
ATOM 1730 O O . GLU A 1 208 ? 5.325 3.019 -21.013 1.00 90.38 208 GLU A O 1
ATOM 1735 N N . LYS A 1 209 ? 3.639 3.787 -22.306 1.00 90.88 209 LYS A N 1
ATOM 1736 C CA . LYS A 1 209 ? 3.968 5.203 -22.173 1.00 90.88 209 LYS A CA 1
ATOM 1737 C C . LYS A 1 209 ? 3.276 5.797 -20.954 1.00 90.88 209 LYS A C 1
ATOM 1739 O O . LYS A 1 209 ? 2.120 5.449 -20.665 1.00 90.88 209 LYS A O 1
ATOM 1744 N N . ASP A 1 210 ? 3.956 6.731 -20.301 1.00 91.56 210 ASP A N 1
ATOM 1745 C CA . ASP A 1 210 ? 3.289 7.653 -19.387 1.00 91.56 210 ASP A CA 1
ATOM 1746 C C . ASP A 1 210 ? 2.459 8.699 -20.151 1.00 91.56 210 ASP A C 1
ATOM 1748 O O . ASP A 1 210 ? 2.384 8.687 -21.384 1.00 91.56 210 ASP A O 1
ATOM 1752 N N . ASN A 1 211 ? 1.807 9.608 -19.425 1.00 92.38 211 ASN A N 1
ATOM 1753 C CA . ASN A 1 211 ? 0.945 10.616 -20.045 1.00 92.38 211 ASN A CA 1
ATOM 1754 C C . ASN A 1 211 ? 1.711 11.692 -20.832 1.00 92.38 211 ASN A C 1
ATOM 1756 O O . ASN A 1 211 ? 1.089 12.428 -21.596 1.00 92.38 211 ASN A O 1
ATOM 1760 N N . ILE A 1 212 ? 3.031 11.791 -20.654 1.00 89.69 212 ILE A N 1
ATOM 1761 C CA . ILE A 1 212 ? 3.905 12.695 -21.414 1.00 89.69 212 ILE A CA 1
ATOM 1762 C C . ILE A 1 212 ? 4.381 12.008 -22.706 1.00 89.69 212 ILE A C 1
ATOM 1764 O O . ILE A 1 212 ? 4.847 12.670 -23.626 1.00 89.69 212 ILE A O 1
ATOM 1768 N N . GLY A 1 213 ? 4.186 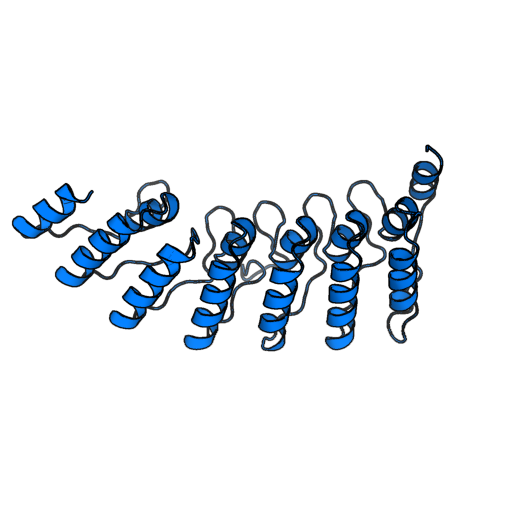10.690 -22.822 1.00 90.00 213 GLY A N 1
ATOM 1769 C CA . GLY A 1 213 ? 4.506 9.911 -24.014 1.00 90.00 213 GLY A CA 1
ATOM 1770 C C . GLY A 1 213 ? 5.844 9.176 -23.938 1.00 90.00 213 GLY A C 1
ATOM 1771 O O . GLY A 1 213 ? 6.241 8.573 -24.944 1.00 90.00 213 GLY A O 1
ATOM 1772 N N . ASN A 1 214 ? 6.488 9.185 -22.768 1.00 89.44 214 ASN A N 1
ATOM 1773 C CA . ASN A 1 214 ? 7.814 8.618 -22.552 1.00 89.44 214 ASN A CA 1
ATOM 1774 C C . ASN A 1 214 ? 7.738 7.130 -22.197 1.00 89.44 214 ASN A C 1
ATOM 1776 O O . ASN A 1 214 ? 6.870 6.704 -21.429 1.00 89.44 214 ASN A O 1
ATOM 1780 N N . TYR A 1 215 ? 8.682 6.344 -22.716 1.00 91.75 215 TYR A N 1
ATOM 1781 C CA . TYR A 1 215 ? 8.881 4.954 -22.298 1.00 91.75 215 TYR A CA 1
ATOM 1782 C C . TYR A 1 215 ? 9.766 4.848 -21.051 1.00 91.75 215 TYR A C 1
ATOM 1784 O O . TYR A 1 215 ? 10.611 5.701 -20.785 1.00 91.75 215 TYR A O 1
ATOM 1792 N N . LEU A 1 216 ? 9.638 3.728 -20.335 1.00 91.88 216 LEU A N 1
ATOM 1793 C CA . LEU A 1 216 ? 10.503 3.352 -19.212 1.00 91.88 216 LEU A CA 1
ATOM 1794 C C . LEU A 1 216 ? 11.997 3.475 -19.540 1.00 91.88 216 LEU A C 1
ATOM 1796 O O . LEU A 1 216 ? 12.769 4.002 -18.739 1.00 91.88 216 LEU A O 1
ATOM 1800 N N . LEU A 1 217 ? 12.393 3.006 -20.728 1.00 91.25 217 LEU A N 1
ATOM 1801 C CA . LEU A 1 217 ? 13.791 2.982 -21.146 1.00 91.25 217 LEU A CA 1
ATOM 1802 C C . LEU A 1 217 ? 14.387 4.393 -21.259 1.00 91.25 217 LEU A C 1
ATOM 1804 O O . LEU A 1 217 ? 15.562 4.546 -20.942 1.00 91.25 217 LEU A O 1
ATOM 1808 N N . LEU A 1 218 ? 13.598 5.418 -21.617 1.00 89.62 218 LEU A N 1
ATOM 1809 C CA . LEU A 1 218 ? 14.070 6.809 -21.644 1.00 89.62 218 LEU A CA 1
ATOM 1810 C C . LEU A 1 218 ? 14.561 7.244 -20.264 1.00 89.62 218 LEU A C 1
ATOM 1812 O O . LEU A 1 218 ? 15.648 7.793 -20.128 1.00 89.62 218 LEU A O 1
ATOM 1816 N N . TYR A 1 219 ? 13.775 6.972 -19.228 1.00 89.31 219 TYR A N 1
ATOM 1817 C CA . TYR A 1 219 ? 14.165 7.337 -17.874 1.00 89.31 219 TYR A CA 1
ATOM 1818 C C . TYR A 1 219 ? 15.409 6.567 -17.429 1.00 89.31 219 TYR A C 1
ATOM 1820 O O . TYR A 1 219 ? 16.282 7.144 -16.794 1.00 89.31 219 TYR A O 1
ATOM 1828 N N . ALA A 1 220 ? 15.548 5.291 -17.796 1.00 89.94 220 ALA A N 1
ATOM 1829 C CA . ALA A 1 220 ? 16.738 4.515 -17.450 1.00 89.94 220 ALA A CA 1
ATOM 1830 C C . ALA A 1 220 ? 18.029 5.061 -18.092 1.00 89.94 220 ALA A C 1
ATOM 1832 O O . ALA A 1 220 ? 19.086 4.997 -17.462 1.00 89.94 220 ALA A O 1
ATOM 1833 N N . ILE A 1 221 ? 17.949 5.598 -19.316 1.00 86.69 221 ILE A N 1
ATOM 1834 C CA . ILE A 1 221 ? 19.105 6.158 -20.034 1.00 86.69 221 ILE A CA 1
ATOM 1835 C C . ILE A 1 221 ? 19.367 7.628 -19.705 1.00 86.69 221 ILE A C 1
ATOM 1837 O O . ILE A 1 221 ? 20.525 8.020 -19.702 1.00 86.69 221 ILE A O 1
ATOM 1841 N N . ASP A 1 222 ? 18.352 8.436 -19.395 1.00 81.06 222 ASP A N 1
ATOM 1842 C CA . ASP A 1 222 ? 18.536 9.846 -19.010 1.00 81.06 222 ASP A CA 1
ATOM 1843 C C . ASP A 1 222 ? 19.361 9.972 -17.716 1.00 81.06 222 ASP A C 1
ATOM 1845 O O . ASP A 1 222 ? 20.286 10.775 -17.612 1.00 81.06 222 ASP A O 1
ATOM 1849 N N . HIS A 1 223 ? 19.172 9.035 -16.782 1.00 71.31 223 HIS A N 1
ATOM 1850 C CA . HIS A 1 223 ? 20.002 8.891 -15.582 1.00 71.31 223 HIS A CA 1
ATOM 1851 C C . HIS A 1 223 ? 21.418 8.319 -15.856 1.00 71.31 223 HIS A C 1
ATOM 1853 O O . HIS A 1 223 ? 22.024 7.760 -14.937 1.00 71.31 223 HIS A O 1
ATOM 1859 N N . SER A 1 224 ? 21.942 8.459 -17.088 1.00 58.78 224 SER A N 1
ATOM 1860 C CA . SER A 1 224 ? 23.149 7.871 -17.734 1.00 58.78 224 SER A CA 1
ATOM 1861 C C . SER A 1 224 ? 24.464 7.795 -16.941 1.00 58.78 224 SER A C 1
ATOM 1863 O O . SER A 1 224 ? 25.438 7.221 -17.427 1.00 58.78 224 SER A O 1
ATOM 1865 N N . ILE A 1 225 ? 24.521 8.281 -15.704 1.00 58.06 225 ILE A N 1
ATOM 1866 C CA . ILE A 1 225 ? 25.612 7.988 -14.769 1.00 58.06 225 ILE A CA 1
ATOM 1867 C C . ILE A 1 225 ? 25.494 6.548 -14.222 1.00 58.06 225 ILE A C 1
ATOM 1869 O O . ILE A 1 225 ? 26.507 5.944 -13.874 1.00 58.06 225 ILE A O 1
ATOM 1873 N N . ASN A 1 226 ? 24.288 5.956 -14.182 1.00 62.16 226 ASN A N 1
ATOM 1874 C CA . ASN A 1 226 ? 24.057 4.612 -13.637 1.00 62.16 226 ASN A CA 1
ATOM 1875 C C . ASN A 1 226 ? 23.537 3.615 -14.691 1.00 62.16 226 ASN A C 1
ATOM 1877 O O . ASN A 1 226 ? 22.332 3.436 -14.866 1.00 62.16 226 ASN A O 1
ATOM 1881 N N . LEU A 1 227 ? 24.457 2.897 -15.349 1.00 84.19 227 LEU A N 1
ATOM 1882 C CA . LEU A 1 227 ? 24.119 1.839 -16.316 1.00 84.19 227 LEU A CA 1
ATOM 1883 C C . LEU A 1 227 ? 23.328 0.672 -15.702 1.00 84.19 227 LEU A C 1
ATOM 1885 O O . LEU A 1 227 ? 22.684 -0.070 -16.442 1.00 84.19 227 LEU A O 1
ATOM 1889 N N . SER A 1 228 ? 23.341 0.518 -14.374 1.00 91.00 228 SER A N 1
ATOM 1890 C CA . SER A 1 228 ? 22.728 -0.626 -13.688 1.00 91.00 228 SER A CA 1
ATOM 1891 C C . SER A 1 228 ? 21.222 -0.718 -13.946 1.00 91.00 228 SER A C 1
ATOM 1893 O O . SER A 1 228 ? 20.706 -1.813 -14.142 1.00 91.00 228 SER A O 1
ATOM 1895 N N . MET A 1 229 ? 20.509 0.417 -14.011 1.00 92.38 229 MET A N 1
ATOM 1896 C CA . MET A 1 229 ? 19.070 0.426 -14.314 1.00 92.38 229 MET A CA 1
ATOM 1897 C C . MET A 1 229 ? 18.801 -0.126 -15.716 1.00 92.38 229 MET A C 1
ATOM 1899 O O . MET A 1 229 ? 17.983 -1.024 -15.894 1.00 92.38 229 MET A O 1
ATOM 1903 N N . THR A 1 230 ? 19.533 0.383 -16.709 1.00 91.56 230 THR A N 1
ATOM 1904 C CA . THR A 1 230 ? 19.405 -0.054 -18.105 1.00 91.56 230 THR A CA 1
ATOM 1905 C C . THR A 1 230 ? 19.755 -1.536 -18.250 1.00 91.56 230 THR A C 1
ATOM 1907 O O . THR A 1 230 ? 19.023 -2.276 -18.903 1.00 91.56 230 THR A O 1
ATOM 1910 N N . GLN A 1 231 ? 20.827 -1.989 -17.589 1.00 91.75 231 GLN A N 1
ATOM 1911 C CA . GLN A 1 231 ? 21.232 -3.397 -17.574 1.00 91.75 231 GLN A CA 1
ATOM 1912 C C . GLN A 1 231 ? 20.140 -4.300 -16.992 1.00 91.75 231 GLN A C 1
ATOM 1914 O O . GLN A 1 231 ? 19.754 -5.259 -17.654 1.00 91.75 231 GLN A O 1
ATOM 1919 N N . MET A 1 232 ? 19.569 -3.960 -15.831 1.00 92.75 232 MET A N 1
ATOM 1920 C CA . MET A 1 232 ? 18.479 -4.742 -15.230 1.00 92.75 232 MET A CA 1
ATOM 1921 C C . MET A 1 232 ? 17.261 -4.859 -16.153 1.00 92.75 232 MET A C 1
ATOM 1923 O O . MET A 1 232 ? 16.676 -5.936 -16.271 1.00 92.75 232 MET A O 1
ATOM 1927 N N . LEU A 1 233 ? 16.873 -3.769 -16.823 1.00 92.38 233 LEU A N 1
ATOM 1928 C CA . LEU A 1 233 ? 15.745 -3.794 -17.758 1.00 92.38 233 LEU A CA 1
ATOM 1929 C C . LEU A 1 233 ? 16.043 -4.656 -18.993 1.00 92.38 233 LEU A C 1
ATOM 1931 O O . LEU A 1 233 ? 15.159 -5.370 -19.461 1.00 92.38 233 LEU A O 1
ATOM 1935 N N . PHE A 1 234 ? 17.278 -4.625 -19.503 1.00 91.25 234 PHE A N 1
ATOM 1936 C CA . PHE A 1 234 ? 17.707 -5.459 -20.632 1.00 91.25 234 PHE A CA 1
ATOM 1937 C C . PHE A 1 234 ? 17.761 -6.941 -20.258 1.00 91.25 234 PHE A C 1
ATOM 1939 O O . PHE A 1 234 ? 17.300 -7.788 -21.024 1.00 91.25 234 PHE A O 1
ATOM 1946 N N . GLU A 1 235 ? 18.285 -7.263 -19.078 1.00 92.56 235 GLU A N 1
ATOM 1947 C CA . GLU A 1 235 ? 18.311 -8.626 -18.548 1.00 92.56 235 GLU A CA 1
ATOM 1948 C C . GLU A 1 235 ? 16.895 -9.176 -18.373 1.00 92.56 235 GLU A C 1
ATOM 1950 O O . GLU A 1 235 ? 16.611 -10.278 -18.836 1.00 92.56 235 GLU A O 1
ATOM 1955 N N . TYR A 1 236 ? 15.979 -8.397 -17.791 1.00 91.81 236 TYR A N 1
ATOM 1956 C CA . TYR A 1 236 ? 14.586 -8.814 -17.640 1.00 91.81 236 TYR A CA 1
ATOM 1957 C C . TYR A 1 236 ? 13.877 -9.001 -18.992 1.00 91.81 236 TYR A C 1
ATOM 1959 O O . TYR A 1 236 ? 13.227 -10.022 -19.201 1.00 91.81 236 TYR A O 1
ATOM 1967 N N . ALA A 1 237 ? 14.049 -8.075 -19.942 1.00 90.69 237 ALA A N 1
ATOM 1968 C CA . ALA A 1 237 ? 13.431 -8.156 -21.272 1.00 90.69 237 ALA A CA 1
ATOM 1969 C C . ALA A 1 237 ? 13.971 -9.313 -22.137 1.00 90.69 237 ALA A C 1
ATOM 1971 O O . ALA A 1 237 ? 13.268 -9.836 -23.002 1.00 90.69 237 ALA A O 1
ATOM 1972 N N . SER A 1 238 ? 15.230 -9.705 -21.925 1.00 88.25 238 SER A N 1
ATOM 1973 C CA . SER A 1 238 ? 15.875 -10.812 -22.646 1.00 88.25 238 SER A CA 1
ATOM 1974 C C . SER A 1 238 ? 15.772 -12.158 -21.925 1.00 88.25 238 SER A C 1
ATOM 1976 O O . SER A 1 238 ? 16.086 -13.195 -22.519 1.00 88.25 238 SER A O 1
ATOM 1978 N N . ALA A 1 239 ? 15.306 -12.173 -20.672 1.00 85.75 239 ALA A N 1
ATOM 1979 C CA . ALA A 1 239 ? 15.096 -13.396 -19.915 1.00 85.75 239 ALA A CA 1
ATOM 1980 C C . ALA A 1 239 ? 14.106 -14.325 -20.637 1.00 85.75 239 ALA A C 1
ATOM 1982 O O . ALA A 1 239 ? 13.101 -13.902 -21.217 1.00 85.75 239 ALA A O 1
ATOM 1983 N N . SER A 1 240 ? 14.388 -15.630 -20.587 1.00 58.84 240 SER A N 1
ATOM 1984 C CA . SER A 1 240 ? 13.555 -16.653 -21.228 1.00 58.84 240 SER A CA 1
ATOM 1985 C C . SER A 1 240 ? 12.103 -16.543 -20.745 1.00 58.84 240 SER A C 1
ATOM 1987 O O . SER A 1 240 ? 11.839 -16.662 -19.554 1.00 58.84 240 SER A O 1
ATOM 1989 N N . GLY A 1 241 ? 11.172 -16.294 -21.671 1.00 65.25 241 GLY A N 1
ATOM 1990 C CA . GLY A 1 241 ? 9.744 -16.097 -21.379 1.00 65.25 241 GLY A CA 1
ATOM 1991 C C . GLY A 1 241 ? 9.240 -14.654 -21.498 1.00 65.25 241 GLY A C 1
ATOM 1992 O O . GLY A 1 241 ? 8.035 -14.471 -21.617 1.00 65.25 241 GLY A O 1
ATOM 1993 N N . HIS A 1 242 ? 10.129 -13.657 -21.560 1.00 67.06 242 HIS A N 1
ATOM 1994 C CA . HIS A 1 242 ? 9.763 -12.232 -21.597 1.00 67.06 242 HIS A CA 1
ATOM 1995 C C . HIS A 1 242 ? 10.267 -11.508 -22.846 1.00 67.06 242 HIS A C 1
ATOM 1997 O O . HIS A 1 242 ? 10.394 -10.300 -22.780 1.00 67.06 242 HIS A O 1
ATOM 2003 N N . ASN A 1 243 ? 10.578 -12.216 -23.945 1.00 65.94 243 ASN A N 1
ATOM 2004 C CA . ASN A 1 243 ? 11.252 -11.697 -25.150 1.00 65.94 243 ASN A CA 1
ATOM 2005 C C . ASN A 1 243 ? 10.563 -10.448 -25.748 1.00 65.94 243 ASN A C 1
ATOM 2007 O O . ASN A 1 243 ? 9.796 -10.529 -26.711 1.00 65.94 243 ASN A O 1
ATOM 2011 N N . VAL A 1 244 ? 10.836 -9.297 -25.143 1.00 82.44 244 VAL A N 1
ATOM 2012 C CA . VAL A 1 244 ? 10.130 -8.033 -25.318 1.00 82.44 244 VAL A CA 1
ATOM 2013 C C . VAL A 1 244 ? 11.138 -7.046 -25.875 1.00 82.44 244 VAL A C 1
ATOM 2015 O O . VAL A 1 244 ? 12.178 -6.770 -25.284 1.00 82.44 244 VAL A O 1
ATOM 2018 N N . ILE A 1 245 ? 10.819 -6.491 -27.039 1.00 82.00 245 ILE A N 1
ATOM 2019 C CA . ILE A 1 245 ? 11.613 -5.424 -27.644 1.00 82.00 245 ILE A CA 1
ATOM 2020 C C . ILE A 1 245 ? 11.353 -4.151 -26.844 1.00 82.00 245 ILE A C 1
ATOM 2022 O O . ILE A 1 245 ? 10.216 -3.693 -26.804 1.00 82.00 245 ILE A O 1
ATOM 2026 N N . LEU A 1 246 ? 12.378 -3.583 -26.211 1.00 84.62 246 LEU A N 1
ATOM 2027 C CA . LEU A 1 246 ? 12.247 -2.317 -25.490 1.00 84.62 246 LEU A CA 1
ATOM 2028 C C . LEU A 1 246 ? 12.151 -1.144 -26.464 1.00 84.62 246 LEU A C 1
ATOM 2030 O O . LEU A 1 246 ? 13.001 -0.979 -27.340 1.00 84.62 246 LEU A O 1
ATOM 2034 N N . ASN A 1 247 ? 11.124 -0.318 -26.288 1.00 85.38 247 ASN A N 1
ATOM 2035 C CA . ASN A 1 247 ? 10.842 0.795 -27.183 1.00 85.38 247 ASN A CA 1
ATOM 2036 C C . ASN A 1 247 ? 11.450 2.113 -26.682 1.00 85.38 247 ASN A C 1
ATOM 2038 O O . ASN A 1 247 ? 11.392 2.446 -25.500 1.00 85.38 247 ASN A O 1
ATOM 2042 N N . LEU A 1 248 ? 11.970 2.883 -27.638 1.00 81.50 248 LEU A N 1
ATOM 2043 C CA . LEU A 1 248 ? 12.288 4.308 -27.546 1.00 81.50 248 LEU A CA 1
ATOM 2044 C C . LEU A 1 248 ? 11.694 4.991 -28.781 1.00 81.50 248 LEU A C 1
ATOM 2046 O O . LEU A 1 248 ? 11.581 4.380 -29.845 1.00 81.50 248 LEU A O 1
ATOM 2050 N N . ASN A 1 249 ? 11.319 6.256 -28.662 1.00 72.31 249 ASN A N 1
ATOM 2051 C CA . ASN A 1 249 ? 10.806 7.066 -29.757 1.00 72.31 249 ASN A CA 1
ATOM 2052 C C . ASN A 1 249 ? 11.627 8.354 -29.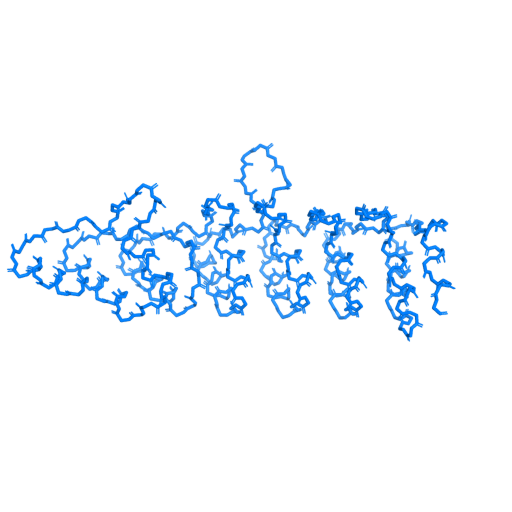949 1.00 72.31 249 ASN A C 1
ATOM 2054 O O . ASN A 1 249 ? 12.478 8.715 -29.142 1.00 72.31 249 ASN A O 1
ATOM 2058 N N . GLY A 1 250 ? 11.398 9.049 -31.066 1.00 63.00 250 GLY A N 1
ATOM 2059 C CA . GLY A 1 250 ? 12.173 10.241 -31.422 1.00 63.00 250 GLY A CA 1
ATOM 2060 C C . GLY A 1 250 ? 11.979 11.443 -30.488 1.00 63.00 250 GLY A C 1
ATOM 2061 O O . GLY A 1 250 ? 12.838 12.320 -30.473 1.00 63.00 250 GLY A O 1
ATOM 2062 N N . GLU A 1 251 ? 10.887 11.507 -29.721 1.00 65.19 251 GLU A N 1
ATOM 2063 C CA . GLU A 1 251 ? 10.700 12.517 -28.668 1.00 65.19 251 GLU A CA 1
ATOM 2064 C C . GLU A 1 251 ? 11.541 12.171 -27.437 1.00 65.19 251 GLU A C 1
ATOM 2066 O O . GLU A 1 251 ? 12.195 13.059 -26.892 1.00 65.19 251 GLU A O 1
ATOM 2071 N N . ASP A 1 252 ? 11.641 10.881 -27.096 1.00 64.31 252 ASP A N 1
ATOM 2072 C CA . ASP A 1 252 ? 12.508 10.388 -26.021 1.00 64.31 252 ASP A CA 1
ATOM 2073 C C . ASP A 1 252 ? 13.968 10.799 -26.266 1.00 64.31 252 ASP A C 1
ATOM 2075 O O . ASP A 1 252 ? 14.634 11.365 -25.405 1.00 64.31 252 ASP A O 1
ATOM 2079 N N . ILE A 1 253 ? 14.452 10.590 -27.492 1.00 65.50 253 ILE A N 1
ATOM 2080 C CA . ILE A 1 253 ? 15.840 10.881 -27.872 1.00 65.50 253 ILE A CA 1
ATOM 2081 C C . ILE A 1 253 ? 16.136 12.390 -27.839 1.00 65.50 253 ILE A C 1
ATOM 2083 O O . ILE A 1 253 ? 17.222 12.792 -27.427 1.00 65.50 253 ILE A O 1
ATOM 2087 N N . LYS A 1 254 ? 15.183 13.245 -28.238 1.00 62.53 254 LYS A N 1
ATOM 2088 C CA . LYS A 1 254 ? 15.360 14.710 -28.203 1.00 62.53 254 LYS A CA 1
ATOM 2089 C C . LYS A 1 254 ? 15.564 15.244 -26.785 1.00 62.53 254 LYS A C 1
ATOM 2091 O O . LYS A 1 254 ? 16.275 16.230 -26.625 1.00 62.53 254 LYS A O 1
ATOM 2096 N N . ASN A 1 255 ? 14.967 14.606 -25.780 1.00 58.06 255 ASN A N 1
ATOM 2097 C CA . ASN A 1 255 ? 15.099 15.026 -24.385 1.00 58.06 255 ASN A CA 1
ATOM 2098 C C . ASN A 1 255 ? 16.495 14.729 -23.810 1.00 58.06 255 ASN A C 1
ATOM 2100 O O . ASN A 1 255 ? 16.989 15.518 -23.014 1.00 58.06 255 ASN A O 1
ATOM 2104 N N . ILE A 1 256 ? 17.165 13.672 -24.282 1.00 64.06 256 ILE A N 1
ATOM 2105 C CA . ILE A 1 256 ? 18.508 13.263 -23.825 1.00 64.06 256 ILE A CA 1
ATOM 2106 C C . ILE A 1 256 ? 19.596 14.260 -24.259 1.00 64.06 256 ILE A C 1
ATOM 2108 O O . ILE A 1 256 ? 20.567 14.481 -23.543 1.00 64.06 256 ILE A O 1
ATOM 2112 N N . TYR A 1 257 ? 19.460 14.861 -25.445 1.00 55.84 257 TYR A N 1
ATOM 2113 C CA . TYR A 1 257 ? 20.502 15.703 -26.053 1.00 55.84 257 TYR A CA 1
ATOM 2114 C C . TYR A 1 257 ? 20.389 17.205 -25.736 1.00 55.84 257 TYR A C 1
ATOM 2116 O O . TYR A 1 257 ? 21.164 17.991 -26.276 1.00 55.84 257 TYR A O 1
ATOM 2124 N N . ASN A 1 258 ? 19.448 17.620 -24.881 1.00 52.34 258 ASN A N 1
ATOM 2125 C CA . ASN A 1 258 ? 19.267 19.024 -24.479 1.00 52.34 258 ASN A CA 1
ATOM 2126 C C . ASN A 1 258 ? 19.979 19.388 -23.151 1.00 52.34 258 ASN A C 1
ATOM 2128 O O . ASN A 1 258 ? 19.587 20.363 -22.509 1.00 52.34 258 ASN A O 1
ATOM 2132 N N . ILE A 1 259 ? 20.999 18.620 -22.743 1.00 44.75 259 ILE A N 1
ATOM 2133 C CA . ILE A 1 259 ? 21.832 18.841 -21.541 1.00 44.75 259 ILE A CA 1
ATOM 2134 C C . ILE A 1 259 ? 23.152 19.521 -21.919 1.00 44.75 259 ILE A C 1
ATOM 2136 O O . ILE A 1 259 ? 23.783 19.069 -22.903 1.00 44.75 259 ILE A O 1
#

pLDDT: mean 83.23, std 11.47, range [43.88, 96.06]

Foldseek 3Di:
DLVVLVVCVVVVNDDDQCDADPQRDGPVNVCLVVVPLVVLVSVLVSCVVNVHDHQAELAHDDLSSLVVVVVSCVVVVHQYPQADADPQLDGNCNNCVVVVPPSSNVSSLVSCVVVVHDHDQARDDPPDPHHDGNQQDGRLQVCLLVVPVVVVVVVLVSCVPDPDDDDQDATPQRHGNLLSCLLVVPLVSNVVVLVSCVVVVNDYDQAGATPVRFTSLLSNCLVVVDCSSVVSSVCSCVPPPNVDDHDDDPVSVVVSPPD

Sequence (259 aa):
MKLILEYANKNHILINLNETNDSRSYPLLRICYDNNIDMAKVLIKYANKNNNILELNQKENNGKIMKILINYENKNNIVLRINETDIFSNYPMLVAIMNNSIESVRLLIEYANNHYITLQLNSMNKNEINQKNYYGDYPLLYLCKINDSTKVNLLFEYVNHTQYCINNYRDKDGKFPLLWTTYNNNIDMTQLLIKYSTEKNVELNLNEKDNIGNYLLLYAIDHSINLSMTQMLFEYASASGHNVILNLNGEDIKNIYNI

Secondary structure (DSSP, 8-state):
-HHHHHHHHHTTPPP-SS---TTS--HHHHHHHTT-HHHHHHHHHHHHHTT-------SS--HHHHHHHHHHHHHHT----TT---TTS--HHHHHHHTT-HHHHHHHHHHHHHTT----SS---TT-TT---TTS--HHHHHHHTT-HHHHHHHHHHHTTSS--------TTS--HHHHHHHTT-HHHHHHHHHHHHHHTPPPPSS-B-TTS-BHHHHHHHTTT-HHHHHHHHHHHHSTT---PPP--HHHHHHHT--

Radius of gyration: 22.82 Å; chains: 1; bounding box: 54×36×68 Å